Protein AF-A0A7C6JUR5-F1 (afdb_monomer_lite)

Secondary structure (DSSP, 8-state):
--EE-HHHHHHHTTT---SEEEEPTT-EEPHHHHHHHHHTT-EEEE---------------------PPPP-TT--EEETTT--EESS--TTEEEEETTEEEETT-HHHHHHHHHHHHHHHHHHHHHHHHHTT--HHHHHHHHHHHHHHHHHHHHHHHT------EETTEEHHHHHHHHH-HHHHH------

Foldseek 3Di:
DAEDEPVNVVVVCVVDPDLEDEDDPPYHYDPRNVVVCVVSNRHYDYPDDDDDDDDDDDDDDDDDDDDDPDDPPQQQAAEPPPRDTDNDDDPQWDDQEHRYIDGCPDPLNVVLVVLVVVLVVLVVVLVVCVVVVHDPVVNVLSVQVSVLSVQVSVCRHHVHDRDDQDRPNDGPVRVVVCLVCVCVPPVDDNDD

Radius of gyration: 33.17 Å; chains: 1; bounding box: 85×37×88 Å

Sequence (192 aa):
MKVITEAILRLELKASEPEVYYVEKGKLLSPAAREYLQQRKIKVANACNERSEKTAVSESRTPEEKPAPATVSDAKFIDYETGAYYTEKPEHMTHLHGNVLVVKNHPRIIFRGKLDSLQSLIVLEQTVLAEKEGNQKVIRDLSEILGILRQIMRCDVLEEELKSDTILGLTHAELRERSHDPMKYYKVKQMV

pLDDT: mean 74.74, std 23.43, range [23.98, 98.25]

Structure (mmCIF, N/CA/C/O backbone):
data_AF-A0A7C6JUR5-F1
#
_entry.id   AF-A0A7C6JUR5-F1
#
loop_
_atom_site.group_PDB
_atom_site.id
_atom_site.type_symbol
_atom_site.label_atom_id
_atom_site.label_alt_id
_atom_site.label_comp_id
_atom_site.label_asym_id
_atom_site.label_entity_id
_atom_site.label_seq_id
_atom_site.pdbx_PDB_ins_code
_atom_site.Cartn_x
_atom_site.Cartn_y
_atom_site.Cartn_z
_atom_site.occupancy
_atom_site.B_iso_or_equiv
_atom_site.auth_seq_id
_atom_site.auth_comp_id
_atom_site.auth_asym_id
_atom_site.auth_atom_id
_atom_site.pdbx_PDB_model_num
ATOM 1 N N . MET A 1 1 ? 19.946 22.136 -43.002 1.00 43.41 1 MET A N 1
ATOM 2 C CA . MET A 1 1 ? 20.436 20.799 -42.596 1.00 43.41 1 MET A CA 1
ATOM 3 C C . MET A 1 1 ? 20.522 19.920 -43.836 1.00 43.41 1 MET A C 1
ATOM 5 O O . MET A 1 1 ? 19.505 19.757 -44.493 1.00 43.41 1 MET A O 1
ATOM 9 N N . LYS A 1 2 ? 21.713 19.437 -44.217 1.00 44.59 2 LYS A N 1
ATOM 10 C CA . LYS A 1 2 ? 21.906 18.588 -45.409 1.00 44.59 2 LYS A CA 1
ATOM 11 C C . LYS A 1 2 ? 22.184 17.153 -44.957 1.00 44.59 2 LYS A C 1
ATOM 13 O O . LYS A 1 2 ? 23.205 16.904 -44.322 1.00 44.59 2 LYS A O 1
ATOM 18 N N . VAL A 1 3 ? 21.259 16.246 -45.253 1.00 50.84 3 VAL A N 1
ATOM 19 C CA . VAL A 1 3 ? 21.393 14.801 -45.012 1.00 50.84 3 VAL A CA 1
ATOM 20 C C . VAL A 1 3 ? 22.020 14.176 -46.255 1.00 50.84 3 VAL A C 1
ATOM 22 O O . VAL A 1 3 ? 21.567 14.454 -47.365 1.00 50.84 3 VAL A O 1
ATOM 25 N N . ILE A 1 4 ? 23.060 13.356 -46.084 1.00 58.50 4 ILE A N 1
ATOM 26 C CA . ILE A 1 4 ? 23.646 12.593 -47.193 1.00 58.50 4 ILE A CA 1
ATOM 27 C C . ILE A 1 4 ? 22.813 11.321 -47.356 1.00 58.50 4 ILE A C 1
ATOM 29 O O . ILE A 1 4 ? 22.784 10.461 -46.472 1.00 58.50 4 ILE A O 1
ATOM 33 N N . THR A 1 5 ? 22.096 11.230 -48.473 1.00 56.72 5 THR A N 1
ATOM 34 C CA . THR A 1 5 ? 21.265 10.081 -48.843 1.00 56.72 5 THR A CA 1
ATOM 35 C C . THR A 1 5 ? 22.001 9.169 -49.825 1.00 56.72 5 THR A C 1
ATOM 37 O O . THR A 1 5 ? 22.892 9.599 -50.557 1.00 56.72 5 THR A O 1
ATOM 40 N N . GLU A 1 6 ? 21.609 7.895 -49.859 1.00 57.97 6 GLU A N 1
ATOM 41 C CA . GLU A 1 6 ? 22.170 6.846 -50.727 1.00 57.97 6 GLU A CA 1
ATOM 42 C C . GLU A 1 6 ? 22.282 7.267 -52.206 1.00 57.97 6 GLU A C 1
ATOM 44 O O . GLU A 1 6 ? 23.253 6.933 -52.882 1.00 57.97 6 GLU A O 1
ATOM 49 N N . ALA A 1 7 ? 21.323 8.053 -52.705 1.00 57.53 7 ALA A N 1
ATOM 50 C CA . ALA A 1 7 ? 21.306 8.528 -54.088 1.00 57.53 7 ALA A CA 1
ATOM 51 C C . ALA A 1 7 ? 22.501 9.438 -54.434 1.00 57.53 7 ALA A C 1
ATOM 53 O O . ALA A 1 7 ? 22.999 9.389 -55.557 1.00 57.53 7 ALA A O 1
ATOM 54 N N . ILE A 1 8 ? 22.987 10.228 -53.471 1.00 60.91 8 ILE A N 1
ATOM 55 C CA . ILE A 1 8 ? 24.141 11.122 -53.648 1.00 60.91 8 ILE A CA 1
ATOM 56 C C . ILE A 1 8 ? 25.435 10.299 -53.657 1.00 60.91 8 ILE A C 1
ATOM 58 O O . ILE A 1 8 ? 26.265 10.459 -54.549 1.00 60.91 8 ILE A O 1
ATOM 62 N N . LEU A 1 9 ? 25.549 9.332 -52.740 1.00 57.75 9 LEU A N 1
ATOM 63 C CA . LEU A 1 9 ? 26.674 8.393 -52.689 1.00 57.75 9 LEU A CA 1
ATOM 64 C C . LEU A 1 9 ? 26.772 7.534 -53.956 1.00 57.75 9 LEU A C 1
ATOM 66 O O . LEU A 1 9 ? 27.870 7.319 -54.458 1.00 57.75 9 LEU A O 1
ATOM 70 N N . ARG A 1 10 ? 25.648 7.083 -54.533 1.00 56.44 10 ARG A N 1
ATOM 71 C CA . ARG A 1 10 ? 25.649 6.342 -55.810 1.00 56.44 10 ARG A CA 1
ATOM 72 C C . ARG A 1 10 ? 26.169 7.157 -56.994 1.00 56.44 10 ARG A C 1
ATOM 74 O O . ARG A 1 10 ? 26.740 6.565 -57.908 1.00 56.44 10 ARG A O 1
ATOM 81 N N . LEU A 1 11 ? 25.948 8.471 -57.004 1.00 56.16 11 LEU A N 1
ATOM 82 C CA . LEU A 1 11 ? 26.438 9.355 -58.064 1.00 56.16 11 LEU A CA 1
ATOM 83 C C . LEU A 1 11 ? 27.936 9.650 -57.900 1.00 56.16 11 LEU A C 1
ATOM 85 O O . LEU A 1 11 ? 28.660 9.619 -58.892 1.00 56.16 11 LEU A O 1
ATOM 89 N N . GLU A 1 12 ? 28.415 9.847 -56.667 1.00 55.41 12 GLU A N 1
ATOM 90 C CA . GLU A 1 12 ? 29.838 10.088 -56.370 1.00 55.41 12 GLU A CA 1
ATOM 91 C C . GLU A 1 12 ? 30.711 8.837 -56.584 1.00 55.41 12 GLU A C 1
ATOM 93 O O . GLU A 1 12 ? 31.773 8.920 -57.201 1.00 55.41 12 GLU A O 1
ATOM 98 N N . LEU A 1 13 ? 30.233 7.654 -56.178 1.00 54.34 13 LEU A N 1
ATOM 99 C CA . LEU A 1 13 ? 30.950 6.379 -56.350 1.00 54.34 13 LEU A CA 1
ATOM 100 C C . LEU A 1 13 ? 30.987 5.852 -57.792 1.00 54.34 13 LEU A C 1
ATOM 102 O O . LEU A 1 13 ? 31.627 4.836 -58.052 1.00 54.34 13 LEU A O 1
ATOM 106 N N . LYS A 1 14 ? 30.305 6.509 -58.738 1.00 50.12 14 LYS A N 1
ATOM 107 C CA . LYS A 1 14 ? 30.414 6.176 -60.166 1.00 50.12 14 LYS A CA 1
ATOM 108 C C . LYS A 1 14 ? 31.660 6.793 -60.812 1.00 50.12 14 LYS A C 1
ATOM 110 O O . LYS A 1 14 ? 32.088 6.308 -61.854 1.00 50.12 14 LYS A O 1
ATOM 115 N N . ALA A 1 15 ? 32.205 7.860 -60.220 1.00 49.25 15 ALA A N 1
ATOM 116 C CA . ALA A 1 15 ? 33.340 8.609 -60.759 1.00 49.25 15 ALA A CA 1
ATOM 117 C C . ALA A 1 15 ? 34.683 8.214 -60.122 1.00 49.25 15 ALA A C 1
ATOM 119 O O . ALA A 1 15 ? 35.699 8.239 -60.809 1.00 49.25 15 ALA A O 1
ATOM 120 N N . SER A 1 16 ? 34.686 7.803 -58.850 1.00 49.53 16 SER A N 1
ATOM 121 C CA . SER A 1 16 ? 35.880 7.331 -58.143 1.00 49.53 16 SER A CA 1
ATOM 122 C C . SER A 1 16 ? 35.482 6.275 -57.115 1.00 49.53 16 SER A C 1
ATOM 124 O O . SER A 1 16 ? 34.523 6.480 -56.372 1.00 49.53 16 SER A O 1
ATOM 126 N N . GLU A 1 17 ? 36.231 5.175 -57.030 1.00 50.66 17 GLU A N 1
ATOM 127 C CA . GLU A 1 17 ? 36.086 4.154 -55.981 1.00 50.66 17 GLU A CA 1
ATOM 128 C C . GLU A 1 17 ? 37.180 4.334 -54.912 1.00 50.66 17 GLU A C 1
ATOM 130 O O . GLU A 1 17 ? 38.219 3.679 -54.976 1.00 50.66 17 GLU A O 1
ATOM 135 N N . PRO A 1 18 ? 37.019 5.249 -53.938 1.00 50.38 18 PRO A N 1
ATOM 136 C CA . PRO A 1 18 ? 37.952 5.354 -52.827 1.00 50.38 18 PRO A CA 1
ATOM 137 C C . PRO A 1 18 ? 37.649 4.306 -51.747 1.00 50.38 18 PRO A C 1
ATOM 139 O O . PRO A 1 18 ? 36.500 4.066 -51.380 1.00 50.38 18 PRO A O 1
ATOM 142 N N . GLU A 1 19 ? 38.708 3.733 -51.181 1.00 50.38 19 GLU A N 1
ATOM 143 C CA . GLU A 1 19 ? 38.666 2.711 -50.123 1.00 50.38 19 GLU A CA 1
ATOM 144 C C . GLU A 1 19 ? 38.264 3.278 -48.738 1.00 50.38 19 GLU A C 1
ATOM 146 O O . GLU A 1 19 ? 37.929 2.531 -47.812 1.00 50.38 19 GLU A O 1
ATOM 151 N N . VAL A 1 20 ? 38.250 4.612 -48.589 1.00 49.88 20 VAL A N 1
ATOM 152 C CA . VAL A 1 20 ? 37.902 5.326 -47.349 1.00 49.88 20 VAL A CA 1
ATOM 153 C C . VAL A 1 20 ? 37.039 6.556 -47.663 1.00 49.88 20 VAL A C 1
ATOM 155 O O . VAL A 1 20 ? 37.473 7.438 -48.403 1.00 49.88 20 VAL A O 1
ATOM 158 N N . TYR A 1 21 ? 35.833 6.639 -47.089 1.00 56.84 21 TYR A N 1
ATOM 159 C CA . TYR A 1 21 ? 34.941 7.803 -47.222 1.00 56.84 21 TYR A CA 1
ATOM 160 C C . TYR A 1 21 ? 34.965 8.629 -45.931 1.00 56.84 21 TYR A C 1
ATOM 162 O O . TYR A 1 21 ? 34.606 8.141 -44.854 1.00 56.84 21 TYR A O 1
ATOM 170 N N . TYR A 1 22 ? 35.407 9.882 -46.038 1.00 54.56 22 TYR A N 1
ATOM 171 C CA . TYR A 1 22 ? 35.498 10.818 -44.918 1.00 54.56 22 TYR A CA 1
ATOM 172 C C . TYR A 1 22 ? 34.215 11.647 -44.817 1.00 54.56 22 TYR A C 1
ATOM 174 O O . TYR A 1 22 ? 33.847 12.351 -45.755 1.00 54.56 22 TYR A O 1
ATOM 182 N N . VAL A 1 23 ? 33.539 11.586 -43.667 1.00 55.94 23 VAL A N 1
ATOM 183 C CA . VAL A 1 23 ? 32.317 12.366 -43.413 1.00 55.94 23 VAL A CA 1
ATOM 184 C C . VAL A 1 23 ? 32.685 13.660 -42.684 1.00 55.94 23 VAL A C 1
ATOM 186 O O . VAL A 1 23 ? 33.208 13.634 -41.569 1.00 55.94 23 VAL A O 1
ATOM 189 N N . GLU A 1 24 ? 32.420 14.807 -43.314 1.00 49.19 24 GLU A N 1
ATOM 190 C CA . GLU A 1 24 ? 32.660 16.133 -42.730 1.00 49.19 24 GLU A CA 1
ATOM 191 C C . GLU A 1 24 ? 31.731 16.427 -41.536 1.00 49.19 24 GLU A C 1
ATOM 193 O O . GLU A 1 24 ? 30.547 16.071 -41.532 1.00 49.19 24 GLU A O 1
ATOM 198 N N . LYS A 1 25 ? 32.256 17.143 -40.530 1.00 37.66 25 LYS A N 1
ATOM 199 C CA . LYS A 1 25 ? 31.510 17.553 -39.328 1.00 37.66 25 LYS A CA 1
ATOM 200 C C . LYS A 1 25 ? 30.269 18.376 -39.703 1.00 37.66 25 LYS A C 1
ATOM 202 O O . LYS A 1 25 ? 30.377 19.456 -40.275 1.00 37.66 25 LYS A O 1
ATOM 207 N N . GLY A 1 26 ? 29.092 17.872 -39.323 1.00 48.19 26 GLY A N 1
ATOM 208 C CA . GLY A 1 26 ? 27.798 18.551 -39.482 1.00 48.19 26 GLY A CA 1
ATOM 209 C C . GLY A 1 26 ? 26.853 17.943 -40.527 1.00 48.19 26 GLY A C 1
ATOM 210 O O . GLY A 1 26 ? 25.739 18.446 -40.687 1.00 48.19 26 GLY A O 1
ATOM 211 N N . LYS A 1 27 ? 27.247 16.862 -41.216 1.00 54.19 27 LYS A N 1
ATOM 212 C CA . LYS A 1 27 ? 26.376 16.112 -42.138 1.00 54.19 27 LYS A CA 1
ATOM 213 C C . LYS A 1 27 ? 26.007 14.751 -41.537 1.00 54.19 27 LYS A C 1
ATOM 215 O O . LYS A 1 27 ? 26.876 13.953 -41.204 1.00 54.19 27 LYS A O 1
ATOM 220 N N . LEU A 1 28 ? 24.706 14.500 -41.383 1.00 49.34 28 LEU A N 1
ATOM 221 C CA . LEU A 1 28 ? 24.162 13.224 -40.907 1.00 49.34 28 LEU A CA 1
ATOM 222 C C . LEU A 1 28 ? 24.041 12.246 -42.080 1.00 49.34 28 LEU A C 1
ATOM 224 O O . LEU A 1 28 ? 23.487 12.586 -43.130 1.00 49.34 28 LEU A O 1
ATOM 228 N N . LEU A 1 29 ? 24.568 11.039 -41.887 1.00 57.41 29 LEU A N 1
ATOM 229 C CA . LEU A 1 29 ? 24.485 9.940 -42.842 1.00 57.41 29 LEU A CA 1
ATOM 230 C C . LEU A 1 29 ? 23.166 9.187 -42.621 1.00 57.41 29 LEU A C 1
ATOM 232 O O . LEU A 1 29 ? 22.854 8.837 -41.481 1.00 57.41 29 LEU A O 1
ATOM 236 N N . SER A 1 30 ? 22.389 8.930 -43.678 1.00 57.50 30 SER A N 1
ATOM 237 C CA . SER A 1 30 ? 21.186 8.100 -43.527 1.00 57.50 30 SER A CA 1
ATOM 238 C C . SER A 1 30 ? 21.557 6.628 -43.252 1.00 57.50 30 SER A C 1
ATOM 240 O O . SER A 1 30 ? 22.622 6.175 -43.685 1.00 57.50 30 SER A O 1
ATOM 242 N N . PRO A 1 31 ? 20.696 5.848 -42.570 1.00 57.78 31 PRO A N 1
ATOM 243 C CA . PRO A 1 31 ? 20.940 4.423 -42.322 1.00 57.78 31 PRO A CA 1
ATOM 244 C C . PRO A 1 31 ? 21.232 3.626 -43.606 1.00 57.78 31 PRO A C 1
ATOM 246 O O . PRO A 1 31 ? 22.188 2.855 -43.644 1.00 57.78 31 PRO A O 1
ATOM 249 N N . ALA A 1 32 ? 20.506 3.915 -44.693 1.00 53.56 32 ALA A N 1
ATOM 250 C CA . ALA A 1 32 ? 20.708 3.288 -46.005 1.00 53.56 32 ALA A CA 1
ATOM 251 C C . ALA A 1 32 ? 22.071 3.636 -46.640 1.00 53.56 32 ALA A C 1
ATOM 253 O O . ALA A 1 32 ? 22.704 2.803 -47.285 1.00 53.56 32 ALA A O 1
ATOM 254 N N . ALA A 1 33 ? 22.576 4.855 -46.419 1.00 57.75 33 ALA A N 1
ATOM 255 C CA . ALA A 1 33 ? 23.906 5.262 -46.876 1.00 57.75 33 ALA A CA 1
ATOM 256 C C . ALA A 1 33 ? 25.037 4.536 -46.121 1.00 57.75 33 ALA A C 1
ATOM 258 O O . ALA A 1 33 ? 26.092 4.261 -46.696 1.00 57.75 33 ALA A O 1
ATOM 259 N N . ARG A 1 34 ? 24.812 4.187 -44.847 1.00 60.09 34 ARG A N 1
ATOM 260 C CA . ARG A 1 34 ? 25.765 3.426 -44.026 1.00 60.09 34 ARG A CA 1
ATOM 261 C C . ARG A 1 34 ? 25.859 1.968 -44.477 1.00 60.09 34 ARG A C 1
ATOM 263 O O . ARG A 1 34 ? 26.965 1.452 -44.617 1.00 60.09 34 ARG A O 1
ATOM 270 N N . GLU A 1 35 ? 24.717 1.345 -44.768 1.00 61.12 35 GLU A N 1
ATOM 271 C CA . GLU A 1 35 ? 24.657 -0.017 -45.316 1.00 61.12 35 GLU A CA 1
ATOM 272 C C . GLU A 1 35 ? 25.317 -0.108 -46.696 1.00 61.12 35 GLU A C 1
ATOM 274 O O . GLU A 1 35 ? 26.066 -1.049 -46.960 1.00 61.12 35 GLU A O 1
ATOM 279 N N . TYR A 1 36 ? 25.125 0.899 -47.554 1.00 61.50 36 TYR A N 1
ATOM 280 C CA . TYR A 1 36 ? 25.726 0.917 -48.890 1.00 61.50 36 TYR A CA 1
ATOM 281 C C . TYR A 1 36 ? 27.268 0.990 -48.859 1.00 61.50 36 TYR A C 1
ATOM 283 O O . TYR A 1 36 ? 27.940 0.298 -49.627 1.00 61.50 36 TYR A O 1
ATOM 291 N N . LEU A 1 37 ? 27.852 1.769 -47.937 1.00 63.34 37 LEU A N 1
ATOM 292 C CA . LEU A 1 37 ? 29.311 1.830 -47.736 1.00 63.34 37 LEU A CA 1
ATOM 293 C C . LEU A 1 37 ? 29.872 0.525 -47.143 1.00 63.34 37 LEU A C 1
ATOM 295 O O . LEU A 1 37 ? 30.959 0.085 -47.524 1.00 63.34 37 LEU A O 1
ATOM 299 N N . GLN A 1 38 ? 29.104 -0.132 -46.269 1.00 58.62 38 GLN A N 1
ATOM 300 C CA . GLN A 1 38 ? 29.474 -1.410 -45.661 1.00 58.62 38 GLN A CA 1
ATOM 301 C C . GLN A 1 38 ? 29.462 -2.563 -46.678 1.00 58.62 38 GLN A C 1
ATOM 303 O O . GLN A 1 38 ? 30.387 -3.375 -46.689 1.00 58.62 38 GLN A O 1
ATOM 308 N N . GLN A 1 39 ? 28.477 -2.600 -47.583 1.00 59.81 39 GLN A N 1
ATOM 309 C CA . GLN A 1 39 ? 28.402 -3.595 -48.663 1.00 59.81 39 GLN A CA 1
ATOM 310 C C . GLN A 1 39 ? 29.589 -3.505 -49.635 1.00 59.81 39 GLN A C 1
ATOM 312 O O . GLN A 1 39 ? 30.052 -4.529 -50.134 1.00 59.81 39 GLN A O 1
ATOM 317 N N . ARG A 1 40 ? 30.125 -2.299 -49.867 1.00 56.78 40 ARG A N 1
ATOM 318 C CA . ARG A 1 40 ? 31.305 -2.076 -50.722 1.00 56.78 40 ARG A CA 1
ATOM 319 C C . ARG A 1 40 ? 32.652 -2.185 -49.993 1.00 56.78 40 ARG A C 1
ATOM 321 O O . ARG A 1 40 ? 33.682 -1.970 -50.620 1.00 56.78 40 ARG A O 1
ATOM 328 N N . LYS A 1 41 ? 32.666 -2.558 -48.704 1.00 53.72 41 LYS A N 1
ATOM 329 C CA . LYS A 1 41 ? 33.870 -2.660 -47.847 1.00 53.72 41 LYS A CA 1
ATOM 330 C C . LYS A 1 41 ? 34.672 -1.352 -47.717 1.00 53.72 41 LYS A C 1
ATOM 332 O O . LYS A 1 41 ? 35.880 -1.393 -47.498 1.00 53.72 41 LYS A O 1
ATOM 337 N N . ILE A 1 42 ? 34.014 -0.197 -47.806 1.00 57.16 42 ILE A N 1
ATOM 338 C CA . ILE A 1 42 ? 34.668 1.117 -47.704 1.00 57.16 42 ILE A CA 1
ATOM 339 C C . ILE A 1 42 ? 34.649 1.571 -46.242 1.00 57.16 42 ILE A C 1
ATOM 341 O O . ILE A 1 42 ? 33.599 1.589 -45.595 1.00 57.16 42 ILE A O 1
ATOM 345 N N . LYS A 1 43 ? 35.817 1.924 -45.693 1.00 51.97 43 LYS A N 1
ATOM 346 C CA . LYS A 1 43 ? 35.953 2.322 -44.282 1.00 51.97 43 LYS A CA 1
ATOM 347 C C . LYS A 1 43 ? 35.464 3.760 -44.090 1.00 51.97 43 LYS A C 1
ATOM 349 O O . LYS A 1 43 ? 35.854 4.659 -44.830 1.00 51.97 43 LYS A O 1
ATOM 354 N N . VAL A 1 44 ? 34.623 3.991 -43.083 1.00 53.97 44 VAL A N 1
ATOM 355 C CA . VAL A 1 44 ? 34.110 5.328 -42.741 1.00 53.97 44 VAL A CA 1
ATOM 356 C C . VAL A 1 44 ? 34.967 5.906 -41.622 1.00 53.97 44 VAL A C 1
ATOM 358 O O . VAL A 1 44 ? 34.997 5.353 -40.523 1.00 53.97 44 VAL A O 1
ATOM 361 N N . ALA A 1 45 ? 35.675 6.999 -41.897 1.00 48.53 45 ALA A N 1
ATOM 362 C CA . ALA A 1 45 ? 36.500 7.689 -40.910 1.00 48.53 45 ALA A CA 1
ATOM 363 C C . ALA A 1 45 ? 35.848 9.024 -40.526 1.00 48.53 45 ALA A C 1
ATOM 365 O O . ALA A 1 45 ? 35.674 9.914 -41.361 1.00 48.53 45 ALA A O 1
ATOM 366 N N . ASN A 1 46 ? 35.492 9.163 -39.247 1.00 45.69 46 ASN A N 1
ATOM 367 C CA . ASN A 1 46 ? 34.998 10.413 -38.677 1.00 45.69 46 ASN A CA 1
ATOM 368 C C . ASN A 1 46 ? 36.197 11.278 -38.272 1.00 45.69 46 ASN A C 1
ATOM 370 O O . ASN A 1 46 ? 37.013 10.866 -37.448 1.00 45.69 46 ASN A O 1
ATOM 374 N N . ALA A 1 47 ? 36.311 12.481 -38.830 1.00 35.34 47 ALA A N 1
A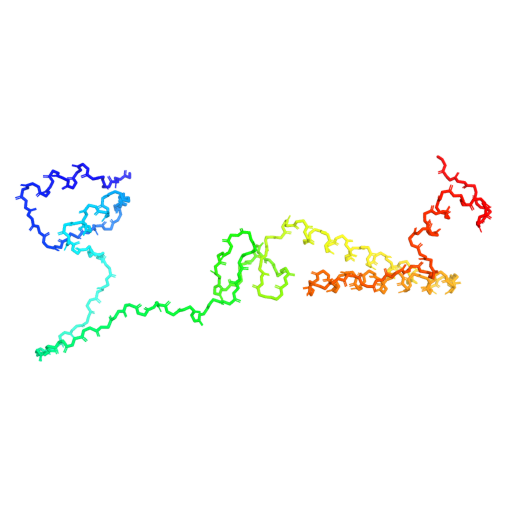TOM 375 C CA . ALA A 1 47 ? 37.407 13.389 -38.507 1.00 35.34 47 ALA A CA 1
ATOM 376 C C . ALA A 1 47 ? 37.185 14.063 -37.138 1.00 35.34 47 ALA A C 1
ATOM 378 O O . ALA A 1 47 ? 36.623 15.157 -37.063 1.00 35.34 47 ALA A O 1
ATOM 379 N N . CYS A 1 48 ? 37.606 13.408 -36.048 1.00 27.09 48 CYS A N 1
ATOM 380 C CA . CYS A 1 48 ? 37.979 14.093 -34.805 1.00 27.09 48 CYS A CA 1
ATOM 381 C C . CYS A 1 48 ? 38.809 13.196 -33.864 1.00 27.09 48 CYS A C 1
ATOM 383 O O . CYS A 1 48 ? 38.252 12.515 -33.010 1.00 27.09 48 CYS A O 1
ATOM 385 N N . ASN A 1 49 ? 40.135 13.210 -34.012 1.00 28.78 49 ASN A N 1
ATOM 386 C CA . ASN A 1 49 ? 41.056 13.429 -32.890 1.00 28.78 49 ASN A CA 1
ATOM 387 C C . ASN A 1 49 ? 42.465 13.719 -33.427 1.00 28.78 49 ASN A C 1
ATOM 389 O O . ASN A 1 49 ? 42.951 13.050 -34.337 1.00 28.78 49 ASN A O 1
ATOM 393 N N . GLU A 1 50 ? 43.074 14.784 -32.910 1.00 32.66 50 GLU A N 1
ATOM 394 C CA . GLU A 1 50 ? 44.338 15.343 -33.382 1.00 32.66 50 GLU A CA 1
ATOM 395 C C . GLU A 1 50 ? 45.572 14.619 -32.811 1.00 32.66 50 GLU A C 1
ATOM 397 O O . GLU A 1 50 ? 45.584 14.160 -31.675 1.00 32.66 50 GLU A O 1
ATOM 402 N N . ARG A 1 51 ? 46.605 14.562 -33.663 1.00 28.33 51 ARG A N 1
ATOM 403 C CA . ARG A 1 51 ? 48.062 14.461 -33.437 1.00 28.33 51 ARG A CA 1
ATOM 404 C C . ARG A 1 51 ? 48.588 14.093 -32.036 1.00 28.33 51 ARG A C 1
ATOM 406 O O . ARG A 1 51 ? 48.576 14.913 -31.126 1.00 28.33 51 ARG A O 1
ATOM 413 N N . SER A 1 52 ? 49.331 12.982 -31.987 1.00 29.44 52 SER A N 1
ATOM 414 C CA . SER A 1 52 ? 50.695 12.924 -31.424 1.00 29.44 52 SER A CA 1
ATOM 415 C C . SER A 1 52 ? 51.492 11.754 -32.037 1.00 29.44 52 SER A C 1
ATOM 417 O O . SER A 1 52 ? 51.142 10.593 -31.890 1.00 29.44 52 SER A O 1
ATOM 419 N N . GLU A 1 53 ? 52.484 12.147 -32.837 1.00 30.27 53 GLU A N 1
ATOM 420 C CA . GLU A 1 53 ? 53.800 11.566 -33.179 1.00 30.27 53 GLU A CA 1
ATOM 421 C C . GLU A 1 53 ? 54.069 10.039 -33.299 1.00 30.27 53 GLU A C 1
ATOM 423 O O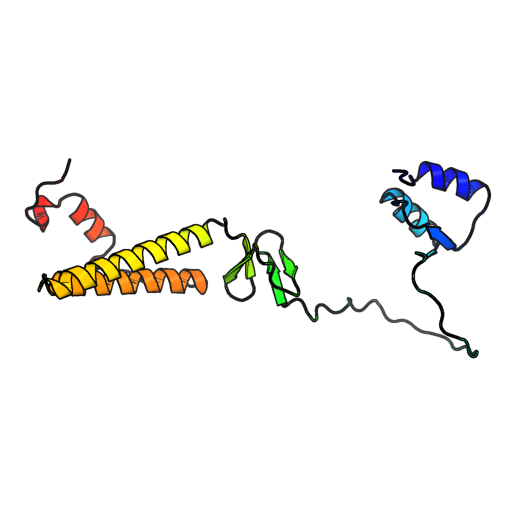 . GLU A 1 53 ? 54.050 9.277 -32.344 1.00 30.27 53 GLU A O 1
ATOM 428 N N . LYS A 1 54 ? 54.434 9.669 -34.544 1.00 28.03 54 LYS A N 1
ATOM 429 C CA . LYS A 1 54 ? 55.461 8.726 -35.064 1.00 28.03 54 LYS A CA 1
ATOM 430 C C . LYS A 1 54 ? 56.138 7.737 -34.086 1.00 28.03 54 LYS A C 1
ATOM 432 O O . LYS A 1 54 ? 56.750 8.176 -33.121 1.00 28.03 54 LYS A O 1
ATOM 437 N N . THR A 1 55 ? 56.262 6.453 -34.483 1.00 23.98 55 THR A N 1
ATOM 438 C CA . THR A 1 55 ? 57.517 5.779 -34.948 1.00 23.98 55 THR A CA 1
ATOM 439 C C . THR A 1 55 ? 57.310 4.266 -35.240 1.00 23.98 55 THR A C 1
ATOM 441 O O . THR A 1 55 ? 56.659 3.573 -34.474 1.00 23.98 55 THR A O 1
ATOM 444 N N . ALA A 1 56 ? 57.913 3.800 -36.349 1.00 25.72 56 ALA A N 1
ATOM 445 C CA . ALA A 1 56 ? 58.416 2.451 -36.710 1.00 25.72 56 ALA A CA 1
ATOM 446 C C . ALA A 1 56 ? 57.518 1.183 -36.834 1.00 25.72 56 ALA A C 1
ATOM 448 O O . ALA A 1 56 ? 57.088 0.583 -35.861 1.00 25.72 56 ALA A O 1
ATOM 449 N N . VAL A 1 57 ? 57.381 0.740 -38.098 1.00 28.38 57 VAL A N 1
ATOM 450 C CA . VAL A 1 57 ? 57.649 -0.597 -38.701 1.00 28.38 57 VAL A CA 1
ATOM 451 C C . VAL A 1 57 ? 57.626 -1.858 -37.806 1.00 28.38 57 VAL A C 1
ATOM 453 O O . VAL A 1 57 ? 58.495 -2.017 -36.960 1.00 28.38 57 VAL A O 1
ATOM 456 N N . SER A 1 58 ? 56.766 -2.842 -38.125 1.00 26.98 58 SER A N 1
ATOM 457 C CA . SER A 1 58 ? 57.148 -4.157 -38.705 1.00 26.98 58 SER A CA 1
ATOM 458 C C . SER A 1 58 ? 56.015 -5.197 -38.630 1.00 26.98 58 SER A C 1
ATOM 460 O O . SER A 1 58 ? 55.202 -5.212 -37.714 1.00 26.98 58 SER A O 1
ATOM 462 N N . GLU A 1 59 ? 55.998 -6.060 -39.642 1.00 32.44 59 GLU A N 1
ATOM 463 C CA . GLU A 1 59 ? 55.089 -7.166 -39.949 1.00 32.44 59 GLU A CA 1
ATOM 464 C C . GLU A 1 59 ? 55.075 -8.309 -38.913 1.00 32.44 59 GLU A C 1
ATOM 466 O O . GLU A 1 59 ? 56.137 -8.678 -38.421 1.00 32.44 59 GLU A O 1
ATOM 471 N N . SER A 1 60 ? 53.917 -8.973 -38.727 1.00 29.56 60 SER A N 1
ATOM 472 C CA . SER A 1 60 ? 53.797 -10.453 -38.748 1.00 29.56 60 SER A CA 1
ATOM 473 C C . SER A 1 60 ? 52.350 -10.973 -38.559 1.00 29.56 60 SER A C 1
ATOM 475 O O . SER A 1 60 ? 51.733 -10.779 -37.519 1.00 29.56 60 SER A O 1
ATOM 477 N N . ARG A 1 61 ? 51.853 -11.643 -39.612 1.00 30.11 61 ARG A N 1
ATOM 478 C CA . ARG A 1 61 ? 50.991 -12.852 -39.732 1.00 30.11 61 ARG A CA 1
ATOM 479 C C . ARG A 1 61 ? 50.181 -13.392 -38.514 1.00 30.11 61 ARG A C 1
ATOM 481 O O . ARG A 1 61 ? 50.792 -13.888 -37.582 1.00 30.11 61 ARG A O 1
ATOM 488 N N . THR A 1 62 ? 48.834 -13.400 -38.670 1.00 28.69 62 THR A N 1
ATOM 489 C CA . THR A 1 62 ? 47.750 -14.420 -38.387 1.00 28.69 62 THR A CA 1
ATOM 490 C C . THR A 1 62 ? 47.868 -15.450 -37.236 1.00 28.69 62 THR A C 1
ATOM 492 O O . THR A 1 62 ? 48.989 -15.870 -36.980 1.00 28.69 62 THR A O 1
ATOM 495 N N . PRO A 1 63 ? 46.766 -16.026 -36.660 1.00 41.28 63 PRO A N 1
ATOM 496 C CA . PRO A 1 63 ? 45.376 -16.140 -37.177 1.00 41.28 63 PRO A CA 1
ATOM 497 C C . PRO A 1 63 ? 44.208 -15.946 -36.156 1.00 41.28 63 PRO A C 1
ATOM 499 O O . PRO A 1 63 ? 44.411 -15.866 -34.955 1.00 41.28 63 PRO A O 1
ATOM 502 N N . GLU A 1 64 ? 42.982 -15.891 -36.701 1.00 39.34 64 GLU A N 1
ATOM 503 C CA . GLU A 1 64 ? 41.653 -16.205 -36.121 1.00 39.34 64 GLU A CA 1
ATOM 504 C C . GLU A 1 64 ? 41.404 -16.100 -34.602 1.00 39.34 64 GLU A C 1
ATOM 506 O O . GLU A 1 64 ? 41.747 -16.997 -33.839 1.00 39.34 64 GLU A O 1
ATOM 511 N N . GLU A 1 65 ? 40.545 -15.149 -34.214 1.00 33.44 65 GLU A N 1
ATOM 512 C CA . GLU A 1 65 ? 39.586 -15.387 -33.132 1.00 33.44 65 GLU A CA 1
ATOM 513 C C . GLU A 1 65 ? 38.241 -14.708 -33.443 1.00 33.44 65 GLU A C 1
ATOM 515 O O . GLU A 1 65 ? 38.164 -13.548 -33.855 1.00 33.44 65 GLU A O 1
ATOM 520 N N . LYS A 1 66 ? 37.166 -15.491 -33.321 1.00 40.03 66 LYS A N 1
ATOM 521 C CA . LYS A 1 66 ? 35.767 -15.063 -33.449 1.00 40.03 66 LYS A CA 1
ATOM 522 C C . LYS A 1 66 ? 35.454 -13.977 -32.405 1.00 40.03 66 LYS A C 1
ATOM 524 O O . LYS A 1 66 ? 36.079 -13.965 -31.348 1.00 40.03 66 LYS A O 1
ATOM 529 N N . PRO A 1 67 ? 34.487 -13.077 -32.663 1.00 40.00 67 PRO A N 1
ATOM 530 C CA . PRO A 1 67 ? 34.284 -11.896 -31.836 1.00 40.00 67 PRO A CA 1
ATOM 531 C C . PRO A 1 67 ? 33.797 -12.299 -30.442 1.00 40.00 67 PRO A C 1
ATOM 533 O O . PRO A 1 67 ? 32.669 -12.764 -30.279 1.00 40.00 67 PRO A O 1
ATOM 536 N N . ALA A 1 68 ? 34.641 -12.094 -29.432 1.00 39.66 68 ALA A N 1
ATOM 537 C CA . ALA A 1 68 ? 34.175 -11.992 -28.061 1.00 39.66 68 ALA A CA 1
ATOM 538 C C . ALA A 1 68 ? 33.278 -10.740 -27.960 1.00 39.66 68 ALA A C 1
ATOM 540 O O . ALA A 1 68 ? 33.664 -9.676 -28.460 1.00 39.66 68 ALA A O 1
ATOM 541 N N . PRO A 1 69 ? 32.072 -10.841 -27.376 1.00 45.81 69 PRO A N 1
ATOM 542 C CA . PRO A 1 69 ? 31.207 -9.688 -27.188 1.00 45.81 69 PRO A CA 1
ATOM 543 C C . PRO A 1 69 ? 31.938 -8.667 -26.318 1.00 45.81 69 PRO A C 1
ATOM 545 O O . PRO A 1 69 ? 32.463 -9.012 -25.258 1.00 45.81 69 PRO A O 1
ATOM 548 N N . ALA A 1 70 ? 31.976 -7.415 -26.782 1.00 47.03 70 ALA A N 1
ATOM 549 C CA . ALA A 1 70 ? 32.420 -6.296 -25.968 1.00 47.03 70 ALA A CA 1
ATOM 550 C C . ALA A 1 70 ? 31.696 -6.366 -24.615 1.00 47.03 70 ALA A C 1
ATOM 552 O O . ALA A 1 70 ? 30.475 -6.497 -24.532 1.00 47.03 70 ALA A O 1
ATOM 553 N N . THR A 1 71 ? 32.512 -6.380 -23.577 1.00 42.72 71 THR A N 1
ATOM 554 C CA . THR A 1 71 ? 32.215 -6.689 -22.187 1.00 42.72 71 THR A CA 1
ATOM 555 C C . THR A 1 71 ? 31.013 -5.922 -21.639 1.00 42.72 71 THR A C 1
ATOM 557 O O . THR A 1 71 ? 31.009 -4.697 -21.566 1.00 42.72 71 THR A O 1
ATOM 560 N N . VAL A 1 72 ? 30.021 -6.675 -21.165 1.00 50.50 72 VAL A N 1
ATOM 561 C CA . VAL A 1 72 ? 28.844 -6.226 -20.398 1.00 50.50 72 VAL A CA 1
ATOM 562 C C . VAL A 1 72 ? 29.239 -5.836 -18.956 1.00 50.50 72 VAL A C 1
ATOM 564 O O . VAL A 1 72 ? 28.546 -6.165 -18.000 1.00 50.50 72 VAL A O 1
ATOM 567 N N . SER A 1 73 ? 30.403 -5.214 -18.752 1.00 54.47 73 SER A N 1
ATOM 568 C CA . SER A 1 73 ? 31.069 -5.214 -17.441 1.00 54.47 73 SER A CA 1
ATOM 569 C C . SER A 1 73 ? 30.713 -4.064 -16.497 1.00 54.47 73 SER A C 1
ATOM 571 O O . SER A 1 73 ? 31.106 -4.144 -15.342 1.00 54.47 73 SER A O 1
ATOM 573 N N . ASP A 1 74 ? 29.936 -3.054 -16.910 1.00 59.50 74 ASP A N 1
ATOM 574 C CA . ASP A 1 74 ? 29.586 -1.914 -16.033 1.00 59.50 74 ASP A CA 1
ATOM 575 C C . ASP A 1 74 ? 28.102 -1.497 -16.090 1.00 59.50 74 ASP A C 1
ATOM 577 O O . ASP A 1 74 ? 27.733 -0.372 -15.743 1.00 59.50 74 ASP A O 1
ATOM 581 N N . ALA A 1 75 ? 27.214 -2.389 -16.534 1.00 63.69 75 ALA A N 1
ATOM 582 C CA . ALA A 1 75 ? 25.775 -2.148 -16.475 1.00 63.69 75 ALA A CA 1
ATOM 583 C C . ALA A 1 75 ? 25.262 -2.359 -15.039 1.00 63.69 75 ALA A C 1
ATOM 585 O O . ALA A 1 75 ? 25.045 -3.489 -14.607 1.00 63.69 75 ALA A O 1
ATOM 586 N N . LYS A 1 76 ? 25.088 -1.269 -14.282 1.00 85.00 76 LYS A N 1
ATOM 587 C CA . LYS A 1 76 ? 24.683 -1.322 -12.866 1.00 85.00 76 LYS A CA 1
ATOM 588 C C . LYS A 1 76 ? 23.173 -1.397 -12.675 1.00 85.00 76 LYS A C 1
ATOM 590 O O . LYS A 1 76 ? 22.734 -1.970 -11.684 1.00 85.00 76 LYS A O 1
ATOM 595 N N . PHE A 1 77 ? 22.392 -0.854 -13.606 1.00 91.56 77 PHE A N 1
ATOM 596 C CA . PHE A 1 77 ? 20.935 -0.771 -13.501 1.00 91.56 77 PHE A CA 1
ATOM 597 C C . PHE A 1 77 ? 20.234 -1.207 -14.787 1.00 91.56 77 PHE A C 1
ATOM 599 O O . PHE A 1 77 ? 20.810 -1.111 -15.871 1.00 91.56 77 PHE A O 1
ATOM 606 N N . ILE A 1 78 ? 18.988 -1.664 -14.653 1.00 92.50 78 ILE A N 1
ATOM 607 C CA . ILE A 1 78 ? 18.158 -2.176 -15.753 1.00 92.50 78 ILE A CA 1
ATOM 608 C C . ILE A 1 78 ? 16.822 -1.432 -15.760 1.00 92.50 78 ILE A C 1
ATOM 610 O O . ILE A 1 78 ? 16.189 -1.299 -14.718 1.00 92.50 78 ILE A O 1
ATOM 614 N N . ASP A 1 79 ? 16.385 -0.953 -16.917 1.00 93.00 79 ASP A N 1
ATOM 615 C CA . ASP A 1 79 ? 15.058 -0.372 -17.1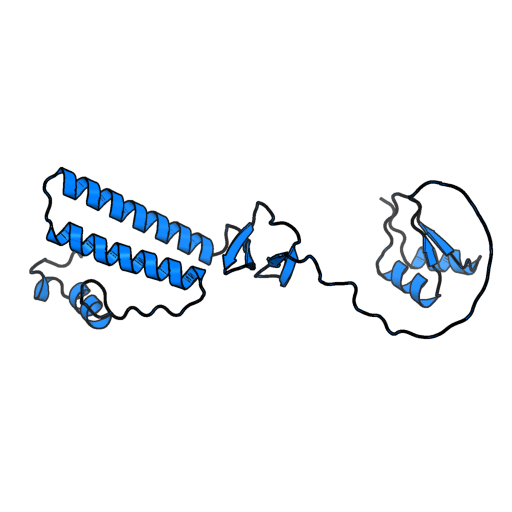11 1.00 93.00 79 ASP A CA 1
ATOM 616 C C . ASP A 1 79 ? 13.973 -1.460 -17.128 1.00 93.00 79 ASP A C 1
ATOM 618 O O . ASP A 1 79 ? 14.081 -2.437 -17.869 1.00 93.00 79 ASP A O 1
ATOM 622 N N . TYR A 1 80 ? 12.915 -1.287 -16.335 1.00 92.38 80 TYR A N 1
ATOM 623 C CA . TYR A 1 80 ? 11.825 -2.262 -16.234 1.00 92.38 80 TYR A CA 1
ATOM 624 C C . TYR A 1 80 ? 10.981 -2.399 -17.513 1.00 92.38 80 TYR A C 1
ATOM 626 O O . TYR A 1 80 ? 10.506 -3.491 -17.810 1.00 92.38 80 TYR A O 1
ATOM 634 N N . GLU A 1 81 ? 10.762 -1.312 -18.259 1.00 90.00 81 GLU A N 1
ATOM 635 C CA . GLU A 1 81 ? 9.846 -1.296 -19.409 1.00 90.00 81 GLU A CA 1
ATOM 636 C C . GLU A 1 81 ? 10.560 -1.660 -20.714 1.00 90.00 81 GLU A C 1
ATOM 638 O O . GLU A 1 81 ? 10.013 -2.358 -21.566 1.00 90.00 81 GLU A O 1
ATOM 643 N N . THR A 1 82 ? 11.792 -1.181 -20.874 1.00 89.62 82 THR A N 1
ATOM 644 C CA . THR A 1 82 ? 12.565 -1.287 -22.117 1.00 89.62 82 THR A CA 1
ATOM 645 C C . THR A 1 82 ? 13.692 -2.314 -22.045 1.00 89.62 82 THR A C 1
ATOM 647 O O . THR A 1 82 ? 14.210 -2.714 -23.087 1.00 89.62 82 THR A O 1
ATOM 650 N N . GLY A 1 83 ? 14.101 -2.736 -20.843 1.00 88.62 83 GLY A N 1
ATOM 651 C CA . GLY A 1 83 ? 15.266 -3.603 -20.643 1.00 88.62 83 GLY A CA 1
ATOM 652 C C . GLY A 1 83 ? 16.607 -2.920 -20.934 1.00 88.62 83 GLY A C 1
ATOM 653 O O . GLY A 1 83 ? 17.632 -3.595 -21.021 1.00 88.62 83 GLY A O 1
ATOM 654 N N . ALA A 1 84 ? 16.621 -1.595 -21.113 1.00 88.00 84 ALA A N 1
ATOM 655 C CA . ALA A 1 84 ? 17.840 -0.832 -21.334 1.00 88.00 84 ALA A CA 1
ATOM 656 C C . ALA A 1 84 ? 18.758 -0.881 -20.103 1.00 88.00 84 ALA A C 1
ATOM 658 O O . ALA A 1 84 ? 18.301 -0.872 -18.961 1.00 88.00 84 ALA A O 1
ATOM 659 N N . TYR A 1 85 ? 20.068 -0.899 -20.336 1.00 91.31 85 TYR A N 1
ATOM 660 C CA . TYR A 1 85 ? 21.062 -0.898 -19.269 1.00 91.31 85 TYR A CA 1
ATOM 661 C C . TYR A 1 85 ? 21.581 0.512 -19.008 1.00 91.31 85 TYR A C 1
ATOM 663 O O . TYR A 1 85 ? 21.923 1.239 -19.943 1.00 91.31 85 TYR A O 1
ATOM 671 N N . TYR A 1 86 ? 21.714 0.864 -17.731 1.00 87.56 86 TYR A N 1
ATOM 672 C CA . TYR A 1 86 ? 22.314 2.120 -17.301 1.00 87.56 86 TYR A CA 1
ATOM 673 C C . TYR A 1 86 ? 23.547 1.880 -16.430 1.00 87.56 86 TYR A C 1
ATOM 675 O O . TYR A 1 86 ? 23.551 1.044 -15.523 1.00 87.56 86 TYR A O 1
ATOM 683 N N . THR A 1 87 ? 24.594 2.662 -16.680 1.00 89.25 87 THR A N 1
ATOM 684 C CA . THR A 1 87 ? 25.791 2.711 -15.826 1.00 89.25 87 THR A CA 1
ATOM 685 C C . THR A 1 87 ? 25.553 3.568 -14.580 1.00 89.25 87 THR A C 1
ATOM 687 O O . THR A 1 87 ? 26.043 3.245 -13.499 1.00 89.25 87 THR A O 1
ATOM 690 N N . GLU A 1 88 ? 24.747 4.625 -14.705 1.00 88.62 88 GLU A N 1
ATOM 691 C CA . GLU A 1 88 ? 24.372 5.539 -13.624 1.00 88.62 88 GLU A CA 1
ATOM 692 C C . GLU A 1 88 ? 22.853 5.670 -13.537 1.00 88.62 88 GLU A C 1
ATOM 694 O O . GLU A 1 88 ? 22.159 5.552 -14.544 1.00 88.62 88 GLU A O 1
ATOM 699 N N . LYS A 1 89 ? 22.325 5.925 -12.337 1.00 90.94 89 LYS A N 1
ATOM 700 C CA . LYS A 1 89 ? 20.883 6.064 -12.119 1.00 90.94 89 LYS A CA 1
ATOM 701 C C . LYS A 1 89 ? 20.391 7.429 -12.632 1.00 90.94 89 LYS A C 1
ATOM 703 O O . LYS A 1 89 ? 20.771 8.445 -12.047 1.00 90.94 89 LYS A O 1
ATOM 708 N N . PRO A 1 90 ? 19.483 7.480 -13.624 1.00 90.69 90 PRO A N 1
ATOM 709 C CA . PRO A 1 90 ? 18.876 8.737 -14.049 1.00 90.69 90 PRO A CA 1
ATOM 710 C C . PRO A 1 90 ? 17.986 9.339 -12.950 1.00 90.69 90 PRO A C 1
ATOM 712 O O . PRO A 1 90 ? 17.256 8.625 -12.263 1.00 90.69 90 PRO A O 1
ATOM 715 N N . GLU A 1 91 ? 17.987 10.667 -12.804 1.00 91.69 91 GLU A N 1
ATOM 716 C CA . GLU A 1 91 ? 17.262 11.363 -11.723 1.00 91.69 91 GLU A CA 1
ATOM 717 C C . GLU A 1 91 ? 15.736 11.174 -11.780 1.00 91.69 91 GLU A C 1
ATOM 719 O O . GLU A 1 91 ? 15.062 11.079 -10.750 1.00 91.69 91 GLU A O 1
ATOM 724 N N . HIS A 1 92 ? 15.170 11.115 -12.986 1.00 91.81 92 HIS A N 1
ATOM 725 C CA . HIS A 1 92 ? 13.733 10.935 -13.210 1.00 91.81 92 HIS A CA 1
ATOM 726 C C . HIS A 1 92 ? 13.257 9.499 -12.929 1.00 91.81 92 HIS A C 1
ATOM 728 O O . HIS A 1 92 ? 12.049 9.244 -12.924 1.00 91.81 92 HIS A O 1
ATOM 734 N N . MET A 1 93 ? 14.188 8.580 -12.655 1.00 93.81 93 MET A N 1
ATOM 735 C CA . MET A 1 93 ? 13.913 7.185 -12.343 1.00 93.81 93 MET A CA 1
ATOM 736 C C . MET A 1 93 ? 14.158 6.864 -10.867 1.00 93.81 93 MET A C 1
ATOM 738 O O . MET A 1 93 ? 14.886 7.542 -10.136 1.00 93.81 93 MET A O 1
ATOM 742 N N . THR A 1 94 ? 13.532 5.792 -10.404 1.00 94.50 94 THR A N 1
ATOM 743 C CA . THR A 1 94 ? 13.668 5.267 -9.050 1.00 94.50 94 THR A CA 1
ATOM 744 C C . THR A 1 94 ? 13.743 3.746 -9.064 1.00 94.50 94 THR A C 1
ATOM 746 O O . THR A 1 94 ? 13.378 3.117 -10.051 1.00 94.50 94 THR A O 1
ATOM 749 N N . HIS A 1 95 ? 14.227 3.156 -7.974 1.00 93.44 95 HIS A N 1
ATOM 750 C CA . HIS A 1 95 ? 14.319 1.705 -7.854 1.00 93.44 95 HIS A CA 1
ATOM 751 C C . HIS A 1 95 ? 12.932 1.093 -7.680 1.00 93.44 95 HIS A C 1
ATOM 753 O O . HIS A 1 95 ? 12.163 1.518 -6.811 1.00 93.44 95 HIS A O 1
ATOM 759 N N . LEU A 1 96 ? 12.642 0.074 -8.483 1.00 92.81 96 LEU A N 1
ATOM 760 C CA . LEU A 1 96 ? 11.477 -0.775 -8.298 1.00 92.81 96 LEU A CA 1
ATOM 761 C C . LEU A 1 96 ? 11.816 -1.917 -7.336 1.00 92.81 96 LEU A C 1
ATOM 763 O O . LEU A 1 96 ? 11.247 -1.974 -6.248 1.00 92.81 96 LEU A O 1
ATOM 767 N N . HIS A 1 97 ? 12.783 -2.756 -7.696 1.00 90.56 97 HIS A N 1
ATOM 768 C CA . HIS A 1 97 ? 13.341 -3.827 -6.868 1.00 90.56 97 HIS A CA 1
ATOM 769 C C . HIS A 1 97 ? 14.802 -4.060 -7.284 1.00 90.56 97 HIS A C 1
ATOM 771 O O . HIS A 1 97 ? 15.138 -3.938 -8.461 1.00 90.56 97 HIS A O 1
ATOM 777 N N . GLY A 1 98 ? 15.692 -4.352 -6.331 1.00 89.25 98 GLY A N 1
ATOM 778 C CA . GLY A 1 98 ? 17.117 -4.571 -6.613 1.00 89.25 98 GLY A CA 1
ATOM 779 C C . GLY A 1 98 ? 17.751 -3.455 -7.458 1.00 89.25 98 GLY A C 1
ATOM 780 O O . GLY A 1 98 ? 17.740 -2.286 -7.071 1.00 89.25 98 GLY A O 1
ATOM 781 N N . ASN A 1 99 ? 18.293 -3.825 -8.620 1.00 92.19 99 ASN A N 1
ATOM 782 C CA . ASN A 1 99 ? 18.907 -2.923 -9.598 1.00 92.19 99 ASN A CA 1
ATOM 783 C C . ASN A 1 99 ? 17.963 -2.491 -10.739 1.00 92.19 99 ASN A C 1
ATOM 785 O O . ASN A 1 99 ? 18.407 -1.858 -11.700 1.00 92.19 99 ASN A O 1
ATOM 789 N N . VAL A 1 100 ? 16.676 -2.824 -10.649 1.00 93.38 100 VAL A N 1
ATOM 790 C CA . VAL A 1 100 ? 15.669 -2.473 -11.651 1.00 93.38 100 VAL A CA 1
ATOM 791 C C . VAL A 1 100 ? 15.114 -1.080 -11.371 1.00 93.38 100 VAL A C 1
ATOM 793 O O . VAL A 1 100 ? 14.731 -0.755 -10.241 1.00 93.38 100 VAL A O 1
ATOM 796 N N . LEU A 1 101 ? 15.060 -0.250 -12.408 1.00 95.19 101 LEU A N 1
ATOM 797 C CA . LEU A 1 101 ? 14.598 1.129 -12.367 1.00 95.19 101 LEU A CA 1
ATOM 798 C C . LEU A 1 101 ? 13.276 1.300 -13.117 1.00 95.19 101 LEU A C 1
ATOM 800 O O . LEU A 1 101 ? 13.044 0.694 -14.159 1.00 95.19 101 LEU A O 1
ATOM 804 N N . VAL A 1 102 ? 12.435 2.189 -12.593 1.00 95.44 102 VAL A N 1
ATOM 805 C CA . VAL A 1 102 ? 11.204 2.670 -13.231 1.00 95.44 102 VAL A CA 1
ATOM 806 C C . VAL A 1 102 ? 11.124 4.185 -13.158 1.00 95.44 102 VAL A C 1
ATOM 808 O O . VAL A 1 102 ? 11.697 4.819 -12.268 1.00 95.44 102 VAL A O 1
ATOM 811 N N . VAL A 1 103 ? 10.350 4.778 -14.053 1.00 95.69 103 VAL A N 1
ATOM 812 C CA . VAL A 1 103 ? 9.966 6.188 -13.967 1.00 95.69 103 VAL A CA 1
ATOM 813 C C . VAL A 1 103 ? 9.115 6.466 -12.718 1.00 95.69 103 VAL A C 1
ATOM 815 O O . VAL A 1 103 ? 8.350 5.624 -12.246 1.00 95.69 103 VAL A O 1
ATOM 818 N N . LYS A 1 104 ? 9.235 7.671 -12.147 1.00 94.75 104 LYS A N 1
ATOM 819 C CA . LYS A 1 104 ? 8.554 8.038 -10.883 1.00 94.75 104 LYS A CA 1
ATOM 820 C C . LYS A 1 104 ? 7.018 8.034 -10.960 1.00 94.75 104 LYS A C 1
ATOM 822 O O . LYS A 1 104 ? 6.366 7.910 -9.929 1.00 94.75 104 LYS A O 1
ATOM 827 N N . ASN A 1 105 ? 6.439 8.160 -12.152 1.00 94.12 105 ASN A N 1
ATOM 828 C CA . ASN A 1 105 ? 4.993 8.090 -12.395 1.00 94.12 105 ASN A CA 1
ATOM 829 C C . ASN A 1 105 ? 4.474 6.651 -12.589 1.00 94.12 105 ASN A C 1
ATOM 831 O O . ASN A 1 105 ? 3.290 6.470 -12.870 1.00 94.12 105 ASN A O 1
ATOM 835 N N . HIS A 1 106 ? 5.326 5.633 -12.436 1.00 96.06 106 HIS A N 1
ATOM 836 C CA . HIS A 1 106 ? 4.924 4.238 -12.570 1.00 96.06 106 HIS A CA 1
ATOM 837 C C . HIS A 1 106 ? 3.860 3.851 -11.515 1.00 96.06 106 HIS A C 1
ATOM 839 O O . HIS A 1 106 ? 4.007 4.213 -10.339 1.00 96.06 106 HIS A O 1
ATOM 845 N N . PRO A 1 107 ? 2.820 3.064 -11.868 1.00 95.56 107 PRO A N 1
ATOM 846 C CA . PRO A 1 107 ? 1.723 2.720 -10.958 1.00 95.56 107 PRO A CA 1
ATOM 847 C C . PRO A 1 107 ? 2.165 2.102 -9.624 1.00 95.56 107 PRO A C 1
ATOM 849 O O . PRO A 1 107 ? 1.617 2.459 -8.582 1.00 95.56 107 PRO A O 1
ATOM 852 N N . ARG A 1 108 ? 3.193 1.235 -9.624 1.00 94.69 108 ARG A N 1
ATOM 853 C CA . ARG A 1 108 ? 3.755 0.659 -8.380 1.00 94.69 108 ARG A CA 1
ATOM 854 C C . ARG A 1 108 ? 4.375 1.727 -7.468 1.00 94.69 108 ARG A C 1
ATOM 856 O O . ARG A 1 108 ? 4.215 1.655 -6.256 1.00 94.69 108 ARG A O 1
ATOM 863 N N . ILE A 1 109 ? 5.022 2.755 -8.021 1.00 96.31 109 ILE A N 1
ATOM 864 C CA . ILE A 1 109 ? 5.609 3.846 -7.223 1.00 96.31 109 ILE A CA 1
ATOM 865 C C . ILE A 1 109 ? 4.515 4.745 -6.648 1.00 96.31 109 ILE A C 1
ATOM 867 O O . ILE A 1 109 ? 4.572 5.106 -5.474 1.00 96.31 109 ILE A O 1
ATOM 871 N N . ILE A 1 110 ? 3.472 5.036 -7.432 1.00 96.81 110 ILE A N 1
ATOM 872 C CA . ILE A 1 110 ? 2.286 5.753 -6.943 1.00 96.81 110 ILE A CA 1
ATOM 873 C C . ILE A 1 110 ? 1.618 4.968 -5.807 1.00 96.81 110 ILE A C 1
ATOM 875 O O . ILE A 1 110 ? 1.250 5.551 -4.787 1.00 96.81 110 ILE A O 1
ATOM 879 N N . PHE A 1 111 ? 1.479 3.648 -5.959 1.00 96.19 111 PHE A N 1
ATOM 880 C CA . PHE A 1 111 ? 0.948 2.771 -4.917 1.00 96.19 111 PHE A CA 1
ATOM 881 C C . PHE A 1 111 ? 1.781 2.847 -3.630 1.00 96.19 111 PHE A C 1
ATOM 883 O O . PHE A 1 111 ? 1.211 3.099 -2.569 1.00 96.19 111 PHE A O 1
ATOM 890 N N . ARG A 1 112 ? 3.115 2.741 -3.721 1.00 95.81 112 ARG A N 1
ATOM 891 C CA . ARG A 1 112 ? 4.023 2.913 -2.570 1.00 95.81 112 ARG A CA 1
ATOM 892 C C . ARG A 1 112 ? 3.851 4.271 -1.896 1.00 95.81 112 ARG A C 1
ATOM 894 O O . ARG A 1 112 ? 3.747 4.322 -0.678 1.00 95.81 112 ARG A O 1
ATOM 901 N N . GLY A 1 113 ? 3.757 5.354 -2.669 1.00 96.44 113 GLY A N 1
ATOM 902 C CA . GLY A 1 113 ? 3.544 6.698 -2.123 1.00 96.44 113 GLY A CA 1
ATOM 903 C C . GLY A 1 113 ? 2.216 6.838 -1.367 1.00 96.44 113 GLY A C 1
ATOM 904 O O . GLY A 1 113 ? 2.165 7.447 -0.299 1.00 96.44 113 GLY A O 1
ATOM 905 N N . LYS A 1 114 ? 1.138 6.225 -1.874 1.00 97.69 114 LYS A N 1
ATOM 906 C CA . LYS A 1 114 ? -0.157 6.179 -1.170 1.00 97.69 114 LYS A CA 1
ATOM 907 C C . LYS A 1 114 ? -0.091 5.337 0.103 1.00 97.69 114 LYS A C 1
ATOM 909 O O . LYS A 1 114 ? -0.666 5.726 1.116 1.00 97.69 114 LYS A O 1
ATOM 914 N N . LEU A 1 115 ? 0.611 4.208 0.051 1.00 97.06 115 LEU A N 1
ATOM 915 C CA . LEU A 1 115 ? 0.817 3.326 1.196 1.00 97.06 115 LEU A CA 1
ATOM 916 C C . LEU A 1 115 ? 1.609 4.057 2.295 1.00 97.06 115 LEU A C 1
ATOM 918 O O . LEU A 1 115 ? 1.200 4.047 3.452 1.00 97.06 115 LEU A O 1
ATOM 922 N N . ASP A 1 116 ? 2.680 4.760 1.937 1.00 97.19 116 ASP A N 1
ATOM 923 C CA . ASP A 1 116 ? 3.480 5.574 2.861 1.00 97.19 116 ASP A CA 1
ATOM 924 C C . ASP A 1 116 ? 2.675 6.730 3.485 1.00 97.19 116 ASP A C 1
ATOM 926 O O . ASP A 1 116 ? 2.716 6.961 4.697 1.00 97.19 116 ASP A O 1
ATOM 930 N N . SER A 1 117 ? 1.834 7.391 2.681 1.00 98.12 117 SER A N 1
ATOM 931 C CA . SER A 1 117 ? 0.912 8.425 3.173 1.00 98.12 117 SER A CA 1
ATOM 932 C C . SER A 1 117 ? -0.077 7.861 4.201 1.00 98.12 117 SER A C 1
ATOM 934 O O . SER A 1 117 ? -0.299 8.469 5.247 1.00 98.12 117 SER A O 1
ATOM 936 N N . LEU A 1 118 ? -0.641 6.674 3.945 1.00 98.06 118 LEU A N 1
ATOM 937 C CA . LEU A 1 118 ? -1.536 5.995 4.885 1.00 98.06 118 LEU A CA 1
ATOM 938 C C . LEU A 1 118 ? -0.818 5.615 6.189 1.00 98.06 118 LEU A C 1
ATOM 940 O O . LEU A 1 118 ? -1.366 5.830 7.268 1.00 98.06 118 LEU A O 1
ATOM 944 N N . GLN A 1 119 ? 0.408 5.089 6.110 1.00 98.00 119 GLN A N 1
ATOM 945 C CA . GLN A 1 119 ? 1.213 4.790 7.301 1.00 98.00 119 GLN A CA 1
ATOM 946 C C . GLN A 1 119 ? 1.460 6.045 8.145 1.00 98.00 119 GLN A C 1
ATOM 948 O O . GLN A 1 119 ? 1.321 5.998 9.365 1.00 98.00 119 GLN A O 1
ATOM 953 N N . SER A 1 120 ? 1.773 7.170 7.498 1.00 98.12 120 SER A N 1
ATOM 954 C CA . SER A 1 120 ? 1.986 8.454 8.174 1.00 98.12 120 SER A CA 1
ATOM 955 C C . SER A 1 120 ? 0.725 8.942 8.892 1.00 98.12 120 SER A C 1
ATOM 957 O O . SER A 1 120 ? 0.809 9.391 10.033 1.00 98.12 120 SER A O 1
ATOM 959 N N . LEU A 1 121 ? -0.452 8.798 8.268 1.00 98.25 121 LEU A N 1
ATOM 960 C CA . LEU A 1 121 ? -1.733 9.122 8.905 1.00 98.25 121 LEU A CA 1
ATOM 961 C C . LEU A 1 121 ? -2.011 8.235 10.122 1.00 98.25 121 LEU A C 1
ATOM 963 O O . LEU A 1 121 ? -2.436 8.742 11.153 1.00 98.25 121 LEU A O 1
ATOM 967 N N . ILE A 1 122 ? -1.731 6.932 10.039 1.00 97.62 122 ILE A N 1
ATOM 968 C CA . ILE A 1 122 ? -1.908 6.026 11.182 1.00 97.62 122 ILE A CA 1
ATOM 969 C C . ILE A 1 122 ? -1.003 6.438 12.344 1.00 97.62 122 ILE A C 1
ATOM 971 O O . ILE A 1 122 ? -1.478 6.537 13.472 1.00 97.62 122 ILE A O 1
ATOM 975 N N . VAL A 1 123 ? 0.275 6.723 12.076 1.00 97.31 123 VAL A N 1
ATOM 976 C CA . VAL A 1 123 ? 1.212 7.183 13.112 1.00 97.31 123 VAL A CA 1
ATOM 977 C C . VAL A 1 123 ? 0.724 8.490 13.741 1.00 97.31 123 VAL A C 1
ATOM 979 O O . VAL A 1 123 ? 0.732 8.611 14.965 1.00 97.31 123 VAL A O 1
ATOM 982 N N . LEU A 1 124 ? 0.244 9.442 12.934 1.00 97.50 124 LEU A N 1
ATOM 983 C CA . LEU A 1 124 ? -0.326 10.693 13.435 1.00 97.50 124 LEU A CA 1
ATOM 984 C C . LEU A 1 124 ? -1.511 10.432 14.375 1.00 97.50 124 LEU A C 1
ATOM 986 O O . LEU A 1 124 ? -1.501 10.896 15.514 1.00 97.50 124 LEU A O 1
ATOM 990 N N . GLU A 1 125 ? -2.494 9.640 13.951 1.00 96.62 125 GLU A N 1
ATOM 991 C CA . GLU A 1 125 ? -3.661 9.318 14.781 1.00 96.62 125 GLU A CA 1
ATOM 992 C C . GLU A 1 125 ? -3.270 8.596 16.075 1.00 96.62 125 GLU A C 1
ATOM 994 O O . GLU A 1 125 ? -3.805 8.894 17.142 1.00 96.62 125 GLU A O 1
ATOM 999 N N . GLN A 1 126 ? -2.283 7.698 16.027 1.00 96.06 126 GLN A N 1
ATOM 1000 C CA . GLN A 1 126 ? -1.756 7.055 17.230 1.00 96.06 126 GLN A CA 1
ATOM 1001 C C . GLN A 1 126 ? -1.160 8.068 18.211 1.00 96.06 126 GLN A C 1
ATOM 1003 O O . GLN A 1 126 ? -1.418 7.961 19.409 1.00 96.06 126 GLN A O 1
ATOM 1008 N N . THR A 1 127 ? -0.400 9.056 17.724 1.00 95.25 127 THR A N 1
ATOM 1009 C CA . THR A 1 127 ? 0.172 10.106 18.584 1.00 95.25 127 THR A CA 1
ATOM 1010 C C . THR A 1 127 ? -0.905 10.987 19.209 1.00 95.25 127 THR A C 1
ATOM 1012 O O . THR A 1 127 ? -0.873 11.216 20.416 1.00 95.25 127 THR A O 1
ATOM 1015 N N . VAL A 1 128 ? -1.912 11.392 18.428 1.00 96.12 128 VAL A N 1
ATOM 1016 C CA . VAL A 1 128 ? -3.035 12.209 18.911 1.00 96.12 128 VAL A CA 1
ATOM 1017 C C . VAL A 1 128 ? -3.861 11.449 19.951 1.00 96.12 128 VAL A C 1
ATOM 1019 O O . VAL A 1 128 ? -4.264 12.016 20.967 1.00 96.12 128 VAL A O 1
ATOM 1022 N N . LEU A 1 129 ? -4.118 10.158 19.720 1.00 95.06 129 LEU A N 1
ATOM 1023 C CA . LEU A 1 129 ? -4.829 9.310 20.675 1.00 95.06 129 LEU A CA 1
ATOM 1024 C C . LEU A 1 129 ? -4.012 9.083 21.948 1.00 95.06 129 LEU A C 1
ATOM 1026 O O . LEU A 1 129 ? -4.587 9.104 23.031 1.00 95.06 129 LEU A O 1
ATOM 1030 N N . ALA A 1 130 ? -2.699 8.878 21.842 1.00 92.75 130 ALA A N 1
ATOM 1031 C CA . ALA A 1 130 ? -1.838 8.682 23.005 1.00 92.75 130 ALA A CA 1
ATOM 1032 C C . ALA A 1 130 ? -1.780 9.931 23.899 1.00 92.75 130 ALA A C 1
ATOM 1034 O O . ALA A 1 130 ? -1.859 9.803 25.117 1.00 92.75 130 ALA A O 1
ATOM 1035 N N . GLU A 1 131 ? -1.704 11.126 23.304 1.00 94.38 131 GLU A N 1
ATOM 1036 C CA . GLU A 1 131 ? -1.681 12.402 24.035 1.00 94.38 131 GLU A CA 1
ATOM 1037 C C . GLU A 1 131 ? -2.983 12.662 24.807 1.00 94.38 131 GLU A C 1
ATOM 1039 O O . GLU A 1 131 ? -2.962 13.185 25.917 1.00 94.38 131 GLU A O 1
ATOM 1044 N N . LYS A 1 132 ? -4.128 12.260 24.245 1.00 94.38 132 LYS A N 1
ATOM 1045 C CA . LYS A 1 132 ? -5.458 12.484 24.835 1.00 94.38 132 LYS A CA 1
ATOM 1046 C C . LYS A 1 132 ? -5.914 11.379 25.793 1.00 94.38 132 LYS A C 1
ATOM 1048 O O . LYS A 1 132 ? -7.110 11.287 26.061 1.00 94.38 132 LYS A O 1
ATOM 1053 N N . GLU A 1 133 ? -5.009 10.505 26.240 1.00 89.12 133 GLU A N 1
ATOM 1054 C CA . GLU A 1 133 ? -5.348 9.295 27.013 1.00 89.12 133 GLU A CA 1
ATOM 1055 C C . GLU A 1 133 ? -6.443 8.447 26.332 1.00 89.12 133 GLU A C 1
ATOM 1057 O O . GLU A 1 133 ? -7.321 7.854 26.961 1.00 89.12 133 GLU A O 1
ATOM 1062 N N . GLY A 1 134 ? -6.399 8.401 25.000 1.00 86.12 134 GLY A N 1
ATOM 1063 C CA . GLY A 1 134 ? -7.348 7.685 24.166 1.00 86.12 134 GLY A CA 1
ATOM 1064 C C . GLY A 1 134 ? -7.331 6.174 24.403 1.00 86.12 134 GLY A C 1
ATOM 1065 O O . GLY A 1 134 ? -6.486 5.604 25.099 1.00 86.12 134 GLY A O 1
ATOM 1066 N N . ASN A 1 135 ? -8.295 5.489 23.786 1.00 92.62 135 ASN A N 1
ATOM 1067 C CA . ASN A 1 135 ? -8.485 4.060 23.991 1.00 92.62 135 ASN A CA 1
ATOM 1068 C C . ASN A 1 135 ? -7.243 3.248 23.566 1.00 92.62 135 ASN A C 1
ATOM 1070 O O . ASN A 1 135 ? -6.954 3.085 22.379 1.00 92.62 135 ASN A O 1
ATOM 1074 N N . GLN A 1 136 ? -6.568 2.649 24.549 1.00 93.31 136 GLN A N 1
ATOM 1075 C CA . GLN A 1 136 ? -5.355 1.846 24.358 1.00 93.31 136 GLN A CA 1
ATOM 1076 C C . GLN A 1 136 ? -5.566 0.607 23.481 1.00 93.31 136 GLN A C 1
ATOM 1078 O O . GLN A 1 136 ? -4.618 0.075 22.906 1.00 93.31 136 GLN A O 1
ATOM 1083 N N . LYS A 1 137 ? -6.799 0.103 23.369 1.00 93.56 137 LYS A N 1
ATOM 1084 C CA . LYS A 1 137 ? -7.117 -0.956 22.408 1.00 93.56 137 LYS A CA 1
ATOM 1085 C C . LYS A 1 137 ? -7.031 -0.432 20.975 1.00 93.56 137 LYS A C 1
ATOM 1087 O O . LYS A 1 137 ? -6.392 -1.071 20.157 1.00 93.56 137 LYS A O 1
ATOM 1092 N N . VAL A 1 138 ? -7.586 0.747 20.693 1.00 94.25 138 VAL A N 1
ATOM 1093 C CA . VAL A 1 138 ? -7.546 1.348 19.348 1.00 94.25 138 VAL A CA 1
ATOM 1094 C C . VAL A 1 138 ? -6.109 1.641 18.925 1.00 94.25 138 VAL A C 1
ATOM 1096 O O . VAL A 1 138 ? -5.729 1.328 17.804 1.00 94.25 138 VAL A O 1
ATOM 1099 N N . ILE A 1 139 ? -5.280 2.166 19.832 1.00 95.12 139 ILE A N 1
ATOM 1100 C CA . ILE A 1 139 ? -3.859 2.422 19.547 1.00 95.12 139 ILE A CA 1
ATOM 1101 C C . ILE A 1 139 ? -3.125 1.120 19.185 1.00 95.12 139 ILE A C 1
ATOM 1103 O O . ILE A 1 139 ? -2.338 1.105 18.238 1.00 95.12 139 ILE A O 1
ATOM 1107 N N . ARG A 1 140 ? -3.403 0.022 19.903 1.00 95.31 140 ARG A N 1
ATOM 1108 C CA . ARG A 1 140 ? -2.839 -1.307 19.612 1.00 95.31 140 ARG A CA 1
ATOM 1109 C C . ARG A 1 140 ? -3.337 -1.876 18.284 1.00 95.31 140 ARG A C 1
ATOM 1111 O O . ARG A 1 140 ? -2.515 -2.346 17.505 1.00 95.31 140 ARG A O 1
ATOM 1118 N N . ASP A 1 141 ? -4.634 -1.771 18.010 1.00 95.50 141 ASP A N 1
ATOM 1119 C CA . ASP A 1 141 ? -5.233 -2.215 16.747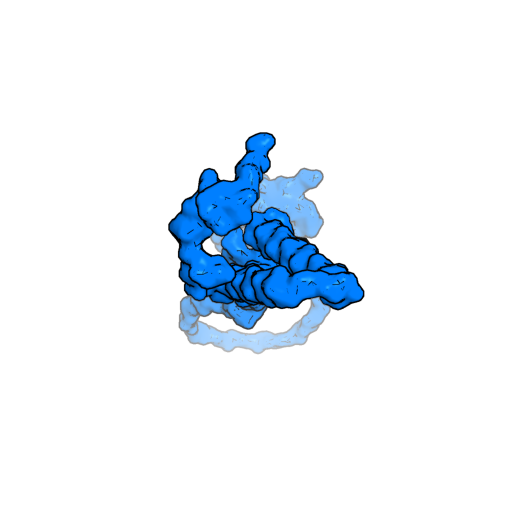 1.00 95.50 141 ASP A CA 1
ATOM 1120 C C . ASP A 1 141 ? -4.601 -1.443 15.558 1.00 95.50 141 ASP A C 1
ATOM 1122 O O . ASP A 1 141 ? -4.203 -2.033 14.554 1.00 95.50 141 ASP A O 1
ATOM 1126 N N . LEU A 1 142 ? -4.393 -0.127 15.693 1.00 96.81 142 LEU A N 1
ATOM 1127 C CA . LEU A 1 142 ? -3.689 0.690 14.694 1.00 96.81 142 LEU A CA 1
ATOM 1128 C C . LEU A 1 142 ? -2.224 0.263 14.494 1.00 96.81 142 LEU A C 1
ATOM 1130 O O . LEU A 1 142 ? -1.742 0.268 13.361 1.00 96.81 142 LEU A O 1
ATOM 1134 N N . SER A 1 143 ? -1.522 -0.149 15.557 1.00 96.00 143 SER A N 1
ATOM 1135 C CA . SER A 1 143 ? -0.150 -0.672 15.453 1.00 96.00 143 SER A CA 1
ATOM 1136 C C . SER A 1 143 ? -0.094 -1.973 14.657 1.00 96.00 143 SER A C 1
ATOM 1138 O O . SER A 1 143 ? 0.838 -2.171 13.877 1.00 96.00 143 SER A O 1
ATOM 1140 N N . GLU A 1 144 ? -1.083 -2.851 14.829 1.00 95.56 144 GLU A N 1
ATOM 1141 C CA . GLU A 1 144 ? -1.189 -4.087 14.051 1.00 95.56 144 GLU A CA 1
ATOM 1142 C C . GLU A 1 144 ? -1.417 -3.778 12.565 1.00 95.56 144 GLU A C 1
ATOM 1144 O O . GLU A 1 144 ? -0.671 -4.267 11.714 1.00 95.56 144 GLU A O 1
ATOM 1149 N N . ILE A 1 145 ? -2.365 -2.885 12.250 1.00 95.62 145 ILE A N 1
ATOM 1150 C CA . ILE A 1 145 ? -2.623 -2.435 10.871 1.00 95.62 145 ILE A CA 1
ATOM 1151 C C . ILE A 1 145 ? -1.356 -1.831 10.250 1.00 95.62 145 ILE A C 1
ATOM 1153 O O . ILE A 1 145 ? -1.006 -2.155 9.114 1.00 95.62 145 ILE A O 1
ATOM 1157 N N . LEU A 1 146 ? -0.635 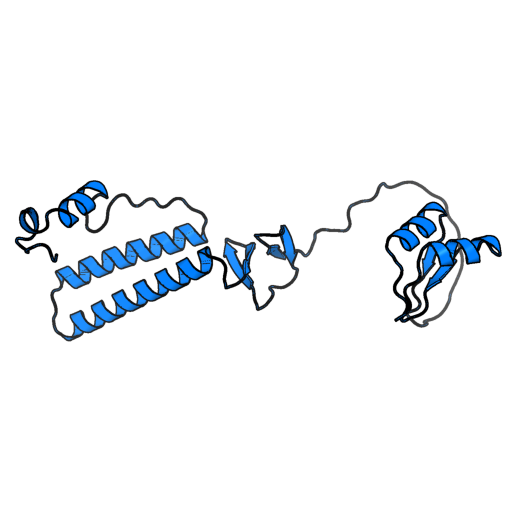-0.987 10.992 1.00 96.81 146 LEU A N 1
ATOM 1158 C CA . LEU A 1 146 ? 0.623 -0.398 10.538 1.00 96.81 146 LEU A CA 1
ATOM 1159 C C . LEU A 1 146 ? 1.679 -1.470 10.227 1.00 96.81 146 LEU A C 1
ATOM 1161 O O . LEU A 1 146 ? 2.395 -1.358 9.230 1.00 96.81 146 LEU A O 1
ATOM 1165 N N . GLY A 1 147 ? 1.761 -2.524 11.043 1.00 95.44 147 GLY A N 1
ATOM 1166 C CA . GLY A 1 147 ? 2.624 -3.679 10.793 1.00 95.44 147 GLY A CA 1
ATOM 1167 C C . GLY A 1 147 ? 2.296 -4.384 9.475 1.00 95.44 147 GLY A C 1
ATOM 1168 O O . GLY A 1 147 ? 3.199 -4.670 8.688 1.00 95.44 147 GLY A O 1
ATOM 1169 N N . ILE A 1 148 ? 1.008 -4.584 9.188 1.00 94.94 148 ILE A N 1
ATOM 1170 C CA . ILE A 1 148 ? 0.543 -5.210 7.941 1.00 94.94 148 ILE A CA 1
ATOM 1171 C C . ILE A 1 148 ? 0.874 -4.331 6.731 1.00 94.94 148 ILE A C 1
ATOM 1173 O O . ILE A 1 148 ? 1.409 -4.827 5.742 1.00 94.94 148 ILE A O 1
ATOM 1177 N N . LEU A 1 149 ? 0.642 -3.017 6.808 1.00 95.75 149 LEU A N 1
ATOM 1178 C CA . LEU A 1 149 ? 0.994 -2.089 5.725 1.00 95.75 149 LEU A CA 1
ATOM 1179 C C . LEU A 1 149 ? 2.499 -2.102 5.425 1.00 95.75 149 LEU A C 1
ATOM 1181 O O . LEU A 1 149 ? 2.900 -2.168 4.262 1.00 95.75 149 LEU A O 1
ATOM 1185 N N . ARG A 1 150 ? 3.344 -2.111 6.462 1.00 95.50 150 ARG A N 1
ATOM 1186 C CA . ARG A 1 150 ? 4.802 -2.245 6.305 1.00 95.50 150 ARG A CA 1
ATOM 1187 C C . ARG A 1 150 ? 5.187 -3.564 5.646 1.00 95.50 150 ARG A C 1
ATOM 1189 O O . ARG A 1 150 ? 6.079 -3.573 4.799 1.00 95.50 150 ARG A O 1
ATOM 1196 N N . GLN A 1 151 ? 4.500 -4.652 5.989 1.00 95.12 151 GLN A N 1
ATOM 1197 C CA . GLN A 1 151 ? 4.725 -5.946 5.356 1.00 95.12 151 GLN A CA 1
ATOM 1198 C C . GLN A 1 151 ? 4.338 -5.926 3.874 1.00 95.12 151 GLN A C 1
ATOM 1200 O O . GLN A 1 151 ? 5.113 -6.406 3.053 1.00 95.12 151 GLN A O 1
ATOM 1205 N N . ILE A 1 152 ? 3.208 -5.309 3.511 1.00 95.00 152 ILE A N 1
ATOM 1206 C CA . ILE A 1 152 ? 2.804 -5.122 2.106 1.00 95.00 152 ILE A CA 1
ATOM 1207 C C . ILE A 1 152 ? 3.884 -4.352 1.338 1.00 95.00 152 ILE A C 1
ATOM 1209 O O . ILE A 1 152 ? 4.285 -4.768 0.253 1.00 95.00 152 ILE A O 1
ATOM 1213 N N . MET A 1 153 ? 4.401 -3.263 1.915 1.00 94.56 153 MET A N 1
ATOM 1214 C CA . MET A 1 153 ? 5.476 -2.478 1.305 1.00 94.56 153 MET A CA 1
ATOM 1215 C C . MET A 1 153 ? 6.767 -3.294 1.141 1.00 94.56 153 MET A C 1
ATOM 1217 O O . MET A 1 153 ? 7.391 -3.238 0.084 1.00 94.56 153 MET A O 1
ATOM 1221 N N . ARG A 1 154 ? 7.157 -4.082 2.152 1.00 94.44 154 ARG A N 1
ATOM 1222 C CA . ARG A 1 154 ? 8.322 -4.977 2.083 1.00 94.44 154 ARG A CA 1
ATOM 1223 C C . ARG A 1 154 ? 8.158 -6.019 0.975 1.00 94.44 154 ARG A C 1
ATOM 1225 O O . ARG A 1 154 ? 9.071 -6.178 0.173 1.00 94.44 154 ARG A O 1
ATOM 1232 N N . CYS A 1 155 ? 7.015 -6.701 0.923 1.00 94.31 155 CYS A N 1
ATOM 1233 C CA . CYS A 1 155 ? 6.713 -7.703 -0.098 1.00 94.31 155 CYS A CA 1
ATOM 1234 C C . CYS A 1 155 ? 6.749 -7.099 -1.509 1.00 94.31 155 CYS A C 1
ATOM 1236 O O . CYS A 1 155 ? 7.368 -7.677 -2.396 1.00 94.31 155 CYS A O 1
ATOM 1238 N N . ASP A 1 156 ? 6.187 -5.902 -1.708 1.00 93.06 156 ASP A N 1
ATOM 1239 C CA . ASP A 1 156 ? 6.248 -5.228 -3.010 1.00 93.06 156 ASP A CA 1
ATOM 1240 C C . ASP A 1 156 ? 7.677 -4.795 -3.395 1.00 93.06 156 ASP A C 1
ATOM 1242 O O . ASP A 1 156 ? 8.021 -4.818 -4.572 1.00 93.06 156 ASP A O 1
ATOM 1246 N N . VAL A 1 157 ? 8.534 -4.415 -2.443 1.00 92.56 157 VAL A N 1
ATOM 1247 C CA . VAL A 1 157 ? 9.940 -4.058 -2.729 1.00 92.56 157 VAL A CA 1
ATOM 1248 C C . VAL A 1 157 ? 10.806 -5.288 -3.017 1.00 92.56 157 VAL A C 1
ATOM 1250 O O . VAL A 1 157 ? 11.696 -5.215 -3.863 1.00 92.56 157 VAL A O 1
ATOM 1253 N N . LEU A 1 158 ? 10.565 -6.395 -2.313 1.00 93.00 158 LEU A N 1
ATOM 1254 C CA . LEU A 1 158 ? 11.340 -7.634 -2.434 1.00 93.00 158 LEU A CA 1
ATOM 1255 C C . LEU A 1 158 ? 10.796 -8.607 -3.486 1.00 93.00 158 LEU A C 1
ATOM 1257 O O . LEU A 1 158 ? 11.426 -9.629 -3.733 1.00 93.00 158 LEU A O 1
ATOM 1261 N N . GLU A 1 159 ? 9.650 -8.296 -4.090 1.00 91.31 159 GLU A N 1
ATOM 1262 C CA . GLU A 1 159 ? 8.917 -9.199 -4.987 1.00 91.31 159 GLU A CA 1
ATOM 1263 C C . GLU A 1 159 ? 8.588 -10.550 -4.335 1.00 91.31 159 GLU A C 1
ATOM 1265 O O . GLU A 1 159 ? 8.682 -11.615 -4.941 1.00 91.31 159 GLU A O 1
ATOM 1270 N N . GLU A 1 160 ? 8.176 -10.495 -3.070 1.00 93.00 160 GLU A N 1
ATOM 1271 C CA . GLU A 1 160 ? 7.712 -11.655 -2.314 1.00 93.00 160 GLU A CA 1
ATOM 1272 C C . GLU A 1 160 ? 6.180 -11.703 -2.289 1.00 93.00 160 GLU A C 1
ATOM 1274 O O . GLU A 1 160 ? 5.504 -10.673 -2.235 1.00 93.00 160 GLU A O 1
ATOM 1279 N N . GLU A 1 161 ? 5.616 -12.909 -2.249 1.00 92.12 161 GLU A N 1
ATOM 1280 C CA . GLU A 1 161 ? 4.184 -13.082 -2.009 1.00 92.12 161 GLU A CA 1
ATOM 1281 C C . GLU A 1 161 ? 3.794 -12.574 -0.615 1.00 92.12 161 GLU A C 1
ATOM 1283 O O . GLU A 1 161 ? 4.464 -12.847 0.389 1.00 92.12 161 GLU A O 1
ATOM 1288 N N . LEU A 1 162 ? 2.672 -11.857 -0.542 1.00 91.31 162 LEU A N 1
ATOM 1289 C CA . LEU A 1 162 ? 2.115 -11.409 0.726 1.00 91.31 162 LEU A CA 1
ATOM 1290 C C . LEU A 1 162 ? 1.518 -12.602 1.478 1.00 91.31 162 LEU A C 1
ATOM 1292 O O . LEU A 1 162 ? 0.483 -13.138 1.094 1.00 91.31 162 LEU A O 1
ATOM 1296 N N . LYS A 1 163 ? 2.151 -12.971 2.591 1.00 84.69 163 LYS A N 1
ATOM 1297 C CA . LYS A 1 163 ? 1.673 -14.013 3.508 1.00 84.69 163 LYS A CA 1
ATOM 1298 C C . LYS A 1 163 ? 1.042 -13.363 4.733 1.00 84.69 163 LYS A C 1
ATOM 1300 O O . LYS A 1 163 ? 1.676 -13.242 5.778 1.00 84.69 163 LYS A O 1
ATOM 1305 N N . SER A 1 164 ? -0.174 -12.857 4.570 1.00 78.62 164 SER A N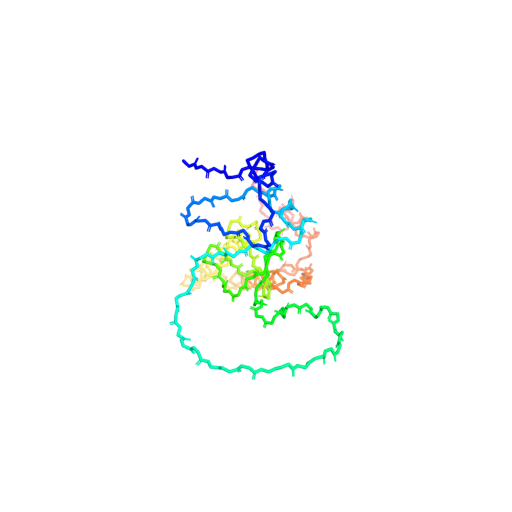 1
ATOM 1306 C CA . SER A 1 164 ? -0.974 -12.306 5.664 1.00 78.62 164 SER A CA 1
ATOM 1307 C C . SER A 1 164 ? -2.420 -12.731 5.467 1.00 78.62 164 SER A C 1
ATOM 1309 O O . SER A 1 164 ? -3.087 -12.277 4.541 1.00 78.62 164 SER A O 1
ATOM 1311 N N . ASP A 1 165 ? -2.880 -13.623 6.340 1.00 80.88 165 ASP A N 1
ATOM 1312 C CA . ASP A 1 165 ? -4.206 -14.236 6.221 1.00 80.88 165 ASP A CA 1
ATOM 1313 C C . ASP A 1 165 ? -5.272 -13.490 7.037 1.00 80.88 165 ASP A C 1
ATOM 1315 O O . ASP A 1 165 ? -6.474 -13.672 6.818 1.00 80.88 165 ASP A O 1
ATOM 1319 N N . THR A 1 166 ? -4.845 -12.640 7.979 1.00 90.62 166 THR A N 1
ATOM 1320 C CA . THR A 1 166 ? -5.729 -11.934 8.909 1.00 90.62 166 THR A CA 1
ATOM 1321 C C . THR A 1 166 ? -5.309 -10.485 9.158 1.00 90.62 166 THR A C 1
ATOM 1323 O O . THR A 1 166 ? -4.133 -10.131 9.086 1.00 90.62 166 THR A O 1
ATOM 1326 N N . ILE A 1 167 ? -6.297 -9.642 9.471 1.00 92.50 167 ILE A N 1
ATOM 1327 C CA . ILE A 1 167 ? -6.136 -8.256 9.930 1.00 92.50 167 ILE A CA 1
ATOM 1328 C C . ILE A 1 167 ? -6.972 -8.109 11.204 1.00 92.50 167 ILE A C 1
ATOM 1330 O O . ILE A 1 167 ? -8.177 -8.362 11.167 1.00 92.50 167 ILE A O 1
ATOM 1334 N N . LEU A 1 168 ? -6.363 -7.712 12.327 1.00 91.88 168 LEU A N 1
ATOM 1335 C CA . LEU A 1 168 ? -7.028 -7.633 13.639 1.00 91.88 168 LEU A CA 1
ATOM 1336 C C . LEU A 1 168 ? -7.638 -8.974 14.076 1.00 91.88 168 LEU A C 1
ATOM 1338 O O . LEU A 1 168 ? -8.732 -9.028 14.643 1.00 91.88 168 LEU A O 1
ATOM 1342 N N . GLY A 1 169 ? -6.956 -10.073 13.745 1.00 91.00 169 GLY A N 1
ATOM 1343 C CA . GLY A 1 169 ? -7.438 -11.437 13.981 1.00 91.00 169 GLY A CA 1
ATOM 1344 C C . GLY A 1 169 ? -8.630 -11.867 13.117 1.00 91.00 169 GLY A C 1
ATOM 1345 O O . GLY A 1 169 ? -9.219 -12.905 13.399 1.00 91.00 169 GLY A O 1
ATOM 1346 N N . LEU A 1 170 ? -8.994 -11.095 12.087 1.00 93.19 170 LEU A N 1
ATOM 1347 C CA . LEU A 1 170 ? -10.104 -11.397 11.182 1.00 93.19 170 LEU A CA 1
ATOM 1348 C C . LEU A 1 170 ? -9.595 -11.794 9.805 1.00 93.19 170 LEU A C 1
ATOM 1350 O O . LEU A 1 170 ? -8.769 -11.101 9.213 1.00 93.19 170 LEU A O 1
ATOM 1354 N N . THR A 1 171 ? -10.141 -12.876 9.266 1.00 93.94 171 THR A N 1
ATOM 1355 C CA . THR A 1 171 ? -9.933 -13.275 7.872 1.00 93.94 171 THR A CA 1
ATOM 1356 C C . THR A 1 171 ? -10.629 -12.313 6.905 1.00 93.94 171 THR A C 1
ATOM 1358 O O . THR A 1 171 ? -11.530 -11.556 7.277 1.00 93.94 171 THR A O 1
ATOM 1361 N N . HIS A 1 172 ? -10.272 -12.378 5.619 1.00 91.00 172 HIS A N 1
ATOM 1362 C CA . HIS A 1 172 ? -10.946 -11.597 4.575 1.00 91.00 172 HIS A CA 1
ATOM 1363 C C . HIS A 1 172 ? -12.474 -11.807 4.557 1.00 91.00 172 HIS A C 1
ATOM 1365 O O . HIS A 1 172 ? -13.234 -10.849 4.402 1.00 91.00 172 HIS A O 1
ATOM 1371 N N . ALA A 1 173 ? -12.930 -13.051 4.743 1.00 92.62 173 ALA A N 1
ATOM 1372 C CA . ALA A 1 173 ? -14.352 -13.383 4.767 1.00 92.62 173 ALA A CA 1
ATOM 1373 C C . ALA A 1 173 ? -15.063 -12.753 5.976 1.00 92.62 173 ALA A C 1
ATOM 1375 O O . ALA A 1 173 ? -16.119 -12.141 5.817 1.00 92.62 173 ALA A O 1
ATOM 1376 N N . GLU A 1 174 ? -14.457 -12.830 7.162 1.00 93.62 174 GLU A N 1
ATOM 1377 C CA . GLU A 1 174 ? -15.015 -12.244 8.386 1.00 93.62 174 GLU A CA 1
ATOM 1378 C C . GLU A 1 174 ? -15.029 -10.714 8.339 1.00 93.62 174 GLU A C 1
ATOM 1380 O O . GLU A 1 174 ? -16.013 -10.100 8.749 1.00 93.62 174 GLU A O 1
ATOM 1385 N N . LEU A 1 175 ? -13.980 -10.079 7.802 1.00 92.12 175 LEU A N 1
ATOM 1386 C CA . LEU A 1 175 ? -13.965 -8.630 7.576 1.00 92.12 175 LEU A CA 1
ATOM 1387 C C . LEU A 1 175 ? -15.116 -8.199 6.670 1.00 92.12 175 LEU A C 1
ATOM 1389 O O . LEU A 1 175 ? -15.822 -7.236 6.974 1.00 92.12 175 LEU A O 1
ATOM 1393 N N . ARG A 1 176 ? -15.325 -8.927 5.567 1.00 91.25 176 ARG A N 1
ATOM 1394 C CA . ARG A 1 176 ? -16.408 -8.647 4.623 1.00 91.25 176 ARG A CA 1
ATOM 1395 C C . ARG A 1 176 ? -17.775 -8.807 5.281 1.00 91.25 176 ARG A C 1
ATOM 1397 O O . ARG A 1 176 ? -18.631 -7.945 5.100 1.00 91.25 176 ARG A O 1
ATOM 1404 N N . GLU A 1 177 ? -17.973 -9.869 6.060 1.00 91.88 177 GLU A N 1
ATOM 1405 C CA . GLU A 1 177 ? -19.227 -10.098 6.780 1.00 91.88 177 GLU A CA 1
ATOM 1406 C C . GLU A 1 177 ? -19.508 -8.971 7.785 1.00 91.88 177 GLU A C 1
ATOM 1408 O O . GLU A 1 177 ? -20.598 -8.398 7.796 1.00 91.88 177 GLU A O 1
ATOM 1413 N N . ARG A 1 178 ? -18.504 -8.590 8.584 1.00 90.81 178 ARG A N 1
ATOM 1414 C CA . ARG A 1 178 ? -18.633 -7.530 9.594 1.00 90.81 178 ARG A CA 1
ATOM 1415 C C . ARG A 1 178 ? -18.839 -6.144 8.992 1.00 90.81 178 ARG A C 1
ATOM 1417 O O . ARG A 1 178 ? -19.545 -5.332 9.581 1.00 90.81 178 ARG A O 1
ATOM 1424 N N . SER A 1 179 ? -18.256 -5.880 7.823 1.00 87.19 179 SER A N 1
ATOM 1425 C CA . SER A 1 179 ? -18.487 -4.638 7.080 1.00 87.19 179 SER A CA 1
ATOM 1426 C C . SER A 1 179 ? -19.894 -4.568 6.480 1.00 87.19 179 SER A C 1
ATOM 1428 O O . SER A 1 179 ? -20.415 -3.467 6.316 1.00 87.19 179 SER A O 1
ATOM 1430 N N . HIS A 1 180 ? -20.492 -5.708 6.123 1.00 88.69 180 HIS A N 1
ATOM 1431 C CA . HIS A 1 180 ? -21.828 -5.765 5.528 1.00 88.69 180 HIS A CA 1
ATOM 1432 C C . HIS A 1 180 ? -22.944 -5.722 6.585 1.00 88.69 180 HIS A C 1
ATOM 1434 O O . HIS A 1 180 ? -24.020 -5.197 6.309 1.00 88.69 180 HIS A O 1
ATOM 1440 N N . ASP A 1 181 ? -22.705 -6.250 7.790 1.00 88.69 181 ASP A N 1
ATOM 1441 C CA . ASP A 1 181 ? -23.664 -6.213 8.904 1.00 88.69 181 ASP A CA 1
ATOM 1442 C C . ASP A 1 181 ? -23.036 -5.656 10.199 1.00 88.69 181 ASP A C 1
ATOM 1444 O O . ASP A 1 181 ? -22.821 -6.380 11.180 1.00 88.69 181 ASP A O 1
ATOM 1448 N N . PRO A 1 182 ? -22.743 -4.344 10.251 1.00 89.88 182 PRO A N 1
ATOM 1449 C CA . PRO A 1 182 ? -22.168 -3.728 11.444 1.00 89.88 182 PRO A CA 1
ATOM 1450 C C . PRO A 1 182 ? -23.124 -3.765 12.647 1.00 89.88 182 PRO A C 1
ATOM 1452 O O . PRO A 1 182 ? -22.676 -3.723 13.796 1.00 89.88 182 PRO A O 1
ATOM 1455 N N . MET A 1 183 ? -24.436 -3.894 12.418 1.00 91.31 183 MET A N 1
ATOM 1456 C CA . MET A 1 183 ? -25.427 -3.942 13.491 1.00 91.31 183 MET A CA 1
ATOM 1457 C C . MET A 1 183 ? -25.348 -5.262 14.264 1.00 91.31 183 MET A C 1
ATOM 1459 O O . MET A 1 183 ? -25.383 -5.257 15.497 1.00 91.31 183 MET A O 1
ATOM 1463 N N . LYS A 1 184 ? -25.182 -6.398 13.576 1.00 92.06 184 LYS A N 1
ATOM 1464 C CA . LYS A 1 184 ? -24.988 -7.708 14.215 1.00 92.06 184 LYS A CA 1
ATOM 1465 C C . LYS A 1 184 ? -23.778 -7.705 15.148 1.00 92.06 184 LYS A C 1
ATOM 1467 O O . LYS A 1 184 ? -23.919 -8.116 16.304 1.00 92.06 184 LYS A O 1
ATOM 1472 N N . TYR A 1 185 ? -22.646 -7.180 14.675 1.00 90.06 185 TYR A N 1
ATOM 1473 C CA . TYR A 1 185 ? -21.338 -7.318 15.326 1.00 90.06 185 TYR A CA 1
ATOM 1474 C C . TYR A 1 185 ? -20.955 -6.184 16.276 1.00 90.06 185 TYR A C 1
ATOM 1476 O O . TYR A 1 185 ? -20.386 -6.445 17.333 1.00 90.06 185 TYR A O 1
ATOM 1484 N N . TYR A 1 186 ? -21.269 -4.940 15.923 1.00 89.81 186 TYR A N 1
ATOM 1485 C CA . TYR A 1 186 ? -20.829 -3.756 16.666 1.00 89.81 186 TYR A CA 1
ATOM 1486 C C . TYR A 1 186 ? -21.986 -2.984 17.299 1.00 89.81 186 TYR A C 1
ATOM 1488 O O . TYR A 1 186 ? -21.743 -2.045 18.050 1.00 89.81 186 TYR A O 1
ATOM 1496 N N . LYS A 1 187 ? -23.240 -3.373 17.017 1.00 91.88 187 LYS A N 1
ATOM 1497 C CA . LYS A 1 187 ? -24.449 -2.633 17.429 1.00 91.88 187 LYS A CA 1
ATOM 1498 C C . LYS A 1 187 ? -24.448 -1.186 16.924 1.00 91.88 187 LYS A C 1
ATOM 1500 O O . LYS A 1 187 ? -25.048 -0.306 17.534 1.00 91.88 187 LYS A O 1
ATOM 1505 N N . VAL A 1 188 ? -23.788 -0.958 15.788 1.00 87.00 188 VAL A N 1
ATOM 1506 C CA . VAL A 1 188 ? -23.735 0.335 15.105 1.00 87.00 188 VAL A CA 1
ATOM 1507 C C . VAL A 1 188 ? -24.604 0.251 13.858 1.00 87.00 188 VAL A C 1
ATOM 1509 O O . VAL A 1 188 ? -24.504 -0.701 13.082 1.00 87.00 188 VAL A O 1
ATOM 1512 N N . LYS A 1 189 ? -25.472 1.248 13.665 1.00 84.62 189 LYS A N 1
ATOM 1513 C CA . LYS A 1 189 ? -26.295 1.345 12.459 1.00 84.62 189 LYS A CA 1
ATOM 1514 C C . LYS A 1 189 ? -25.382 1.558 11.252 1.00 84.62 189 LYS A C 1
ATOM 1516 O O . LYS A 1 189 ? -24.477 2.387 11.310 1.00 84.62 189 LYS A O 1
ATOM 1521 N N . GLN A 1 190 ? -25.627 0.823 10.169 1.00 78.50 190 GLN A N 1
ATOM 1522 C CA . GLN A 1 190 ? -24.899 1.033 8.923 1.00 78.50 190 GLN A CA 1
ATOM 1523 C C . GLN A 1 190 ? -25.061 2.491 8.481 1.00 78.50 190 GLN A C 1
ATOM 1525 O O . GLN A 1 190 ? -26.176 3.019 8.468 1.00 78.50 190 GLN A O 1
ATOM 1530 N N . MET A 1 191 ? -23.942 3.139 8.165 1.00 71.88 191 MET A N 1
ATOM 1531 C CA . MET A 1 191 ? -23.962 4.440 7.509 1.00 71.88 191 MET A CA 1
ATOM 1532 C C . MET A 1 191 ? -24.381 4.192 6.057 1.00 71.88 191 MET A C 1
ATOM 1534 O O . MET A 1 191 ? -23.638 3.554 5.312 1.00 71.88 191 MET A O 1
ATOM 1538 N N . VAL A 1 192 ? -25.612 4.592 5.725 1.00 63.47 192 VAL A N 1
ATOM 1539 C CA . VAL A 1 192 ? -26.197 4.551 4.374 1.00 63.47 192 VAL A CA 1
ATOM 1540 C C . VAL A 1 192 ? -25.966 5.893 3.704 1.00 63.47 192 VAL A C 1
ATOM 1542 O O . VAL A 1 192 ? -26.173 6.911 4.405 1.00 63.47 192 VAL A O 1
#